Protein AF-A0A7S0NBQ7-F1 (afdb_monomer_lite)

Sequence (337 aa):
AAFIRVIEEAKEAQAAKEKAFEATAWHEVPEDATFKKEATSLGVEPRLLLALNTARLKGLTLSSLLLKGTTLQIAEPPKMLRPEPQQLVNRVVEIDGEDDYRYWYVLTYLADLQWCHVAPLRERGIFGPKPSQAGHGAEGRPKWMLVSEEEGGEIDVGAGRCRMMEAIEMRGTKANADTEEWDIVRRAEDGWEPPSECGKLKKVKRVSLDPTEGPEGPEADLRRCKAAVQQLIKMKQAEIFREPVDWEALGLTDYLTVIATPMDLGTIGARLDAPADSAGVTTASYASALEVAADLGLVWANAQLYNQEGSWVWKEAEKMKAAAEKRMAPLVAAAQA

Organism: NCBI:txid33657

InterPro domains:
  IPR001487 Bromodomain [PF00439] (225-319)
  IPR001487 Bromodomain [PR00503] (236-249)
  IPR001487 Bromodomain [PR00503] (252-268)
  IPR001487 Bromodomain [PR00503] (295-314)
  IPR001487 Bromodomain [PS50014] (233-314)
  IPR001487 Bromodomain [SM00297] (218-333)
  IPR036427 Bromodomain-like superfamily [G3DSA:1.20.920.10] (210-334)
  IPR036427 Bromodomain-like superfamily [SSF47370] (215-331)

Secondary structure (DSSP, 8-state):
-HHHHHHHHHHHHHHHHHHHHHHHSEEE--SSEEHHHHHHHTT--HHHHHHHHTTTSTT--TTPEEPTT-EEE-SPPP----------TT-EEEETT--S-SEEEEEEEEGGGTEEEEEEEEEEEE--SS--TT----TTSEEEEEPPGGG---EEEEGGGEEEEEEEESS--TT-GGG--EEEEEETTS-PPPPS--------------S--SPPSHHHHHHHHHHHHHHHHTSGGGGGGSS---TTTTT-TTHHHH-SS---HHHHHHHHHS-TT-TTSSSPPPSSHHHHHHHHHHHHHHHHHHSPTTSHHHHHHHHHHHHHHHHHHHHHHHHH-

Radius of gyration: 28.46 Å; chains: 1; bounding box: 65×56×73 Å

Foldseek 3Di:
DVVVVVLVVVVVVVVVLQVVCVVPQKDFAAAWDFLLVVCVVVVHDSVVQCVQCCVPVPPHDRRDIDHGGDMTGRDDRPPPPLPPQPPLDQFKWAFPPDDPARIWTFPDADSVSQKTWIFGKDWDDAADPQQAPVRDPRGGHTWIATDDVVVDDIDMDGNVRTQTFDWDWRYPPPQDRRPTTIDGPGGPVPDDDPPPDPPPPDPDDPDDDDDDDDDDDFLVLLVLLLVLLVVLCPDPLQPCQQDWDPCVVVVVPCLCVQQVDTAGSVLLNSLSSDDQPPPPDPRHHDRGLVVSLVRLVSSLVSQPRVDDPPDPSNVSSVVSNVSSCVSSVVRVVSRVD

pLDDT: mean 74.47, std 18.39, range [26.33, 97.31]

Structure (mmCIF, N/CA/C/O backbone):
data_AF-A0A7S0NBQ7-F1
#
_entry.id   AF-A0A7S0NBQ7-F1
#
loop_
_atom_site.group_PDB
_atom_site.id
_atom_site.type_symbol
_atom_site.label_atom_id
_atom_site.label_alt_id
_atom_site.label_comp_id
_atom_site.label_asym_id
_atom_site.label_entity_id
_atom_site.label_seq_id
_atom_site.pdbx_PDB_ins_code
_atom_site.Cartn_x
_atom_site.Cartn_y
_atom_site.Cartn_z
_atom_site.occupancy
_atom_site.B_iso_or_equiv
_atom_site.auth_seq_id
_atom_site.auth_comp_id
_atom_site.auth_asym_id
_atom_site.auth_atom_id
_atom_site.pdbx_PDB_model_num
ATOM 1 N N . ALA A 1 1 ? -16.119 -26.838 -6.550 1.00 48.94 1 ALA A N 1
ATOM 2 C CA . ALA A 1 1 ? -17.160 -27.416 -5.666 1.00 48.94 1 ALA A CA 1
ATOM 3 C C . ALA A 1 1 ? -16.614 -27.795 -4.284 1.00 48.94 1 ALA A C 1
ATOM 5 O O . ALA A 1 1 ? -17.060 -27.214 -3.307 1.00 48.94 1 ALA A O 1
ATOM 6 N N . ALA A 1 2 ? -15.627 -28.696 -4.175 1.00 43.50 2 ALA A N 1
ATOM 7 C CA . ALA A 1 2 ? -15.076 -29.115 -2.874 1.00 43.50 2 ALA A CA 1
ATOM 8 C C . ALA A 1 2 ? -14.390 -27.979 -2.084 1.00 43.50 2 ALA A C 1
ATOM 10 O O . ALA A 1 2 ? -14.553 -27.890 -0.876 1.00 43.50 2 ALA A O 1
ATOM 11 N N . PHE A 1 3 ? -13.682 -27.073 -2.767 1.00 39.56 3 PHE A N 1
ATOM 12 C CA . PHE A 1 3 ? -13.012 -25.931 -2.132 1.00 39.56 3 PHE A CA 1
ATOM 13 C C . PHE A 1 3 ? -13.983 -24.914 -1.506 1.00 39.56 3 PHE A C 1
ATOM 15 O O . PHE A 1 3 ? -13.799 -24.510 -0.362 1.00 39.56 3 PHE A O 1
ATOM 22 N N . ILE A 1 4 ? -15.053 -24.558 -2.227 1.00 50.56 4 ILE A N 1
ATOM 23 C CA . ILE A 1 4 ? -16.109 -23.660 -1.727 1.00 50.56 4 ILE A CA 1
ATOM 24 C C . ILE A 1 4 ? -16.716 -24.232 -0.442 1.00 50.56 4 ILE A C 1
ATOM 26 O O . ILE A 1 4 ? -16.844 -23.521 0.548 1.00 50.56 4 ILE A O 1
ATOM 30 N N . ARG A 1 5 ? -16.966 -25.545 -0.425 1.00 55.41 5 ARG A N 1
ATOM 31 C CA . ARG A 1 5 ? -17.489 -26.248 0.744 1.00 55.41 5 ARG A CA 1
ATOM 32 C C . ARG A 1 5 ? -16.551 -26.177 1.960 1.00 55.41 5 ARG A C 1
ATOM 34 O O . ARG A 1 5 ? -17.030 -25.985 3.066 1.00 55.41 5 ARG A O 1
ATOM 41 N N . VAL A 1 6 ? -15.231 -26.273 1.775 1.00 51.28 6 VAL A N 1
ATOM 42 C CA . VAL A 1 6 ? -14.254 -26.128 2.879 1.00 51.28 6 VAL A CA 1
ATOM 43 C C . VAL A 1 6 ? -14.267 -24.709 3.458 1.00 51.28 6 VAL A C 1
ATOM 45 O O . VAL A 1 6 ? -14.189 -24.539 4.674 1.00 51.28 6 VAL A O 1
ATOM 48 N N . ILE A 1 7 ? -14.395 -23.685 2.608 1.00 49.78 7 ILE A N 1
ATOM 49 C CA . ILE A 1 7 ? -14.524 -22.292 3.063 1.00 49.78 7 ILE A CA 1
ATOM 50 C C . ILE A 1 7 ? -15.830 -22.096 3.838 1.00 49.78 7 ILE A C 1
ATOM 52 O O . ILE A 1 7 ? -15.830 -21.447 4.883 1.00 49.78 7 ILE A O 1
ATOM 56 N N . GLU A 1 8 ? -16.939 -22.636 3.336 1.00 63.62 8 GLU A N 1
ATOM 57 C CA . GLU A 1 8 ? -18.244 -22.563 3.998 1.00 63.62 8 GLU A CA 1
ATOM 58 C C . GLU A 1 8 ? -18.214 -23.264 5.361 1.00 63.62 8 GLU A C 1
ATOM 60 O O . GLU A 1 8 ? -18.564 -22.644 6.361 1.00 63.62 8 GLU A O 1
ATOM 65 N N . GLU A 1 9 ? -17.673 -24.483 5.440 1.00 69.94 9 GLU A N 1
ATOM 66 C CA . GLU A 1 9 ? -17.504 -25.226 6.697 1.00 69.94 9 GLU A CA 1
ATOM 67 C C . GLU A 1 9 ? -16.612 -24.463 7.701 1.00 69.94 9 GLU A C 1
ATOM 69 O O . GLU A 1 9 ? -16.911 -24.415 8.897 1.00 69.94 9 GLU A O 1
ATOM 74 N N . ALA A 1 10 ? -15.541 -23.802 7.239 1.00 57.28 10 ALA A N 1
ATOM 75 C CA . ALA A 1 10 ? -14.681 -22.978 8.091 1.00 57.28 10 ALA A CA 1
ATOM 76 C C . ALA A 1 10 ? -15.398 -21.719 8.612 1.00 57.28 10 ALA A C 1
ATOM 78 O O . ALA A 1 10 ? -15.262 -21.372 9.789 1.00 57.28 10 ALA A O 1
ATOM 79 N N . LYS A 1 11 ? -16.195 -21.057 7.763 1.00 64.25 11 LYS A N 1
ATOM 80 C CA . LYS A 1 11 ? -17.030 -19.909 8.153 1.00 64.25 11 LYS A CA 1
ATOM 81 C C . LYS A 1 11 ? -18.105 -20.318 9.155 1.00 64.25 11 LYS A C 1
ATOM 83 O O . LYS A 1 11 ? -18.304 -19.620 10.145 1.00 64.25 11 LYS A O 1
ATOM 88 N N . GLU A 1 12 ? -18.755 -21.457 8.943 1.00 76.06 12 GLU A N 1
ATOM 89 C CA . GLU A 1 12 ? -19.754 -22.004 9.864 1.00 76.06 12 GLU A CA 1
ATOM 90 C C . GLU A 1 12 ? -19.137 -22.380 11.213 1.00 76.06 12 GLU A C 1
ATOM 92 O O . GLU A 1 12 ? -19.686 -22.036 12.260 1.00 76.06 12 GLU A O 1
ATOM 97 N N . ALA A 1 13 ? -17.964 -23.020 11.216 1.00 69.94 13 ALA A N 1
ATOM 98 C CA . ALA A 1 13 ? -17.241 -23.345 12.441 1.00 69.94 13 ALA A CA 1
ATOM 99 C C . ALA A 1 13 ? -16.812 -22.084 13.211 1.00 69.94 13 ALA A C 1
ATOM 101 O O . ALA A 1 13 ? -16.863 -22.062 14.443 1.00 69.94 13 ALA A O 1
ATOM 102 N N . GLN A 1 14 ? -16.413 -21.027 12.501 1.00 66.94 14 GLN A N 1
ATOM 103 C CA . GLN A 1 14 ? -16.076 -19.738 13.101 1.00 66.94 14 GLN A CA 1
ATOM 104 C C . GLN A 1 14 ? -17.315 -19.057 13.696 1.00 66.94 14 GLN A C 1
ATOM 106 O O . GLN A 1 14 ? -17.299 -18.680 14.868 1.00 66.94 14 GLN A O 1
ATOM 111 N N . ALA A 1 15 ? -18.416 -19.002 12.945 1.00 75.19 15 ALA A N 1
ATOM 112 C CA . ALA A 1 15 ? -19.691 -18.478 13.427 1.00 75.19 15 ALA A CA 1
ATOM 113 C C . ALA A 1 15 ? -20.215 -19.269 14.641 1.00 75.19 15 ALA A C 1
ATOM 115 O O . ALA A 1 15 ? -20.757 -18.694 15.585 1.00 75.19 15 ALA A O 1
ATOM 116 N N . ALA A 1 16 ? -20.012 -20.590 14.667 1.00 79.19 16 ALA A N 1
ATOM 117 C CA . ALA A 1 16 ? -20.365 -21.433 15.804 1.00 79.19 16 ALA A CA 1
ATOM 118 C C . ALA A 1 16 ? -19.515 -21.120 17.047 1.00 79.19 16 ALA A C 1
ATOM 120 O O . ALA A 1 16 ? -20.058 -21.071 18.151 1.00 79.19 16 ALA A O 1
ATOM 121 N N . LYS A 1 17 ? -18.208 -20.866 16.888 1.00 74.06 17 LYS A N 1
ATOM 122 C CA . LYS A 1 17 ? -17.320 -20.445 17.987 1.00 74.06 17 LYS A CA 1
ATOM 123 C C . LYS A 1 17 ? -17.691 -19.070 18.530 1.00 74.06 17 LYS A C 1
ATOM 125 O O . LYS A 1 17 ? -17.719 -18.903 19.744 1.00 74.06 17 LYS A O 1
ATOM 130 N N . GLU A 1 18 ? -18.009 -18.115 17.661 1.00 76.44 18 GLU A N 1
ATOM 131 C CA . GLU A 1 18 ? -18.481 -16.784 18.063 1.00 76.44 18 GLU A CA 1
ATOM 132 C C . GLU A 1 18 ? -19.802 -16.876 18.823 1.00 76.44 18 GLU A C 1
ATOM 134 O O . GLU A 1 18 ? -19.935 -16.321 19.909 1.00 76.44 18 GLU A O 1
ATOM 139 N N . LYS A 1 19 ? -20.749 -17.672 18.320 1.00 82.06 19 LYS A N 1
ATOM 140 C CA . LYS A 1 19 ? -22.025 -17.911 18.999 1.00 82.06 19 LYS A CA 1
ATOM 141 C C . LYS A 1 19 ? -21.845 -18.603 20.354 1.00 82.06 19 LYS A C 1
ATOM 143 O O . LYS A 1 19 ? -22.543 -18.267 21.307 1.00 82.06 19 LYS A O 1
ATOM 148 N N . ALA A 1 20 ? -20.922 -19.560 20.455 1.00 82.25 20 ALA A N 1
ATOM 149 C CA . ALA A 1 20 ? -20.598 -20.232 21.712 1.00 82.25 20 ALA A CA 1
ATOM 150 C C . ALA A 1 20 ? -19.895 -19.293 22.707 1.00 82.25 20 ALA A C 1
ATOM 152 O O . ALA A 1 20 ? -20.176 -19.355 23.905 1.00 82.25 20 ALA A O 1
ATOM 153 N N . PHE A 1 21 ? -19.024 -18.407 22.216 1.00 83.88 21 PHE A N 1
ATOM 154 C CA . PHE A 1 21 ? -18.406 -17.361 23.020 1.00 83.88 21 PHE A CA 1
ATOM 155 C C . PHE A 1 21 ? -19.465 -16.397 23.551 1.00 83.88 21 PHE A C 1
ATOM 157 O O . PHE A 1 21 ? -19.580 -16.258 24.759 1.00 83.88 21 PHE A O 1
ATOM 164 N N . GLU A 1 22 ? -20.309 -15.819 22.696 1.00 81.00 22 GLU A N 1
ATOM 165 C CA . GLU A 1 22 ? -21.371 -14.902 23.135 1.00 81.00 22 GLU A CA 1
ATOM 166 C C . GLU A 1 22 ? -22.327 -15.549 24.147 1.00 81.00 22 GLU A C 1
ATOM 168 O O . GLU A 1 22 ? -22.769 -14.901 25.091 1.00 81.00 22 GLU A O 1
ATOM 173 N N . ALA A 1 23 ? -22.600 -16.851 24.028 1.00 82.19 23 ALA A N 1
ATOM 174 C CA . ALA A 1 23 ? -23.429 -17.568 24.996 1.00 82.19 23 ALA A CA 1
ATOM 175 C C . ALA A 1 23 ? -22.772 -17.755 26.380 1.00 82.19 23 ALA A C 1
ATOM 177 O O . ALA A 1 23 ? -23.478 -18.021 27.350 1.00 82.19 23 ALA A O 1
ATOM 178 N N . THR A 1 24 ? -21.442 -17.662 26.483 1.00 82.69 24 THR A N 1
ATOM 179 C CA . THR A 1 24 ? -20.674 -17.989 27.703 1.00 82.69 24 THR A CA 1
ATOM 180 C C . THR A 1 24 ? -19.805 -16.839 28.220 1.00 82.69 24 THR A C 1
ATOM 182 O O . THR A 1 24 ? -19.276 -16.919 29.326 1.00 82.69 24 THR A O 1
ATOM 185 N N . ALA A 1 25 ? -19.674 -15.753 27.457 1.00 87.44 25 ALA A N 1
ATOM 186 C CA . ALA A 1 25 ? -18.820 -14.609 27.762 1.00 87.44 25 ALA A CA 1
ATOM 187 C C . ALA A 1 25 ? -19.423 -13.631 28.772 1.00 87.44 25 ALA A C 1
ATOM 189 O O . ALA A 1 25 ? -18.697 -12.774 29.284 1.00 87.44 25 ALA A O 1
ATOM 190 N N . TRP A 1 26 ? -20.722 -13.739 29.053 1.00 91.06 26 TRP A N 1
ATOM 191 C CA . TRP A 1 26 ? -21.469 -12.771 29.848 1.00 91.06 26 TRP A CA 1
ATOM 192 C C . TRP A 1 26 ? -22.006 -13.388 31.134 1.00 91.06 26 TRP A C 1
ATOM 194 O O . TRP A 1 26 ? -22.590 -14.469 31.132 1.00 91.06 26 TRP A O 1
ATOM 204 N N . HIS A 1 27 ? -21.841 -12.656 32.231 1.00 92.69 27 HIS A N 1
ATOM 205 C CA . HIS A 1 27 ? -22.380 -12.982 33.546 1.00 92.69 27 HIS A CA 1
ATOM 206 C C . HIS A 1 27 ? -23.287 -11.860 34.035 1.00 92.69 27 HIS A C 1
ATOM 208 O O . HIS A 1 27 ? -22.918 -10.689 33.956 1.00 92.69 27 HIS A O 1
ATOM 214 N N . GLU A 1 28 ? -24.457 -12.206 34.557 1.00 94.62 28 GLU A N 1
ATOM 215 C CA . GLU A 1 28 ? -25.374 -11.252 35.175 1.00 94.62 28 GLU A CA 1
ATOM 216 C C . GLU A 1 28 ? -25.233 -11.311 36.697 1.00 94.62 28 GLU A C 1
ATOM 218 O O . GLU A 1 28 ? -25.381 -12.367 37.310 1.00 94.62 28 GLU A O 1
ATOM 223 N N . VAL A 1 29 ? -24.953 -10.161 37.308 1.00 94.38 29 VAL A N 1
ATOM 224 C CA . VAL A 1 29 ? -24.773 -10.031 38.756 1.00 94.38 29 VAL A CA 1
ATOM 225 C C . VAL A 1 29 ? -26.093 -10.369 39.472 1.00 94.38 29 VAL A C 1
ATOM 227 O O . VAL A 1 29 ? -27.088 -9.665 39.266 1.00 94.38 29 VAL A O 1
ATOM 230 N N . PRO A 1 30 ? -26.137 -11.414 40.322 1.00 91.44 30 PRO A N 1
ATOM 231 C CA . PRO A 1 30 ? -27.390 -11.940 40.871 1.00 91.44 30 PRO A CA 1
ATOM 232 C C . PRO A 1 30 ? -27.958 -11.099 42.025 1.00 91.44 30 PRO A C 1
ATOM 234 O O . PRO A 1 30 ? -29.172 -11.098 42.260 1.00 91.44 30 PRO A O 1
ATOM 237 N N . GLU A 1 31 ? -27.095 -10.380 42.741 1.00 92.44 31 GLU A N 1
ATOM 238 C CA . GLU A 1 31 ? -27.426 -9.547 43.896 1.00 92.44 31 GLU A CA 1
ATOM 239 C C . GLU A 1 31 ? -26.449 -8.376 44.032 1.00 92.44 31 GLU A C 1
ATOM 241 O O . GLU A 1 31 ? -25.371 -8.385 43.444 1.00 92.44 31 GLU A O 1
ATOM 246 N N . ASP A 1 32 ? -26.813 -7.365 44.819 1.00 94.50 32 ASP A N 1
ATOM 247 C CA . ASP A 1 32 ? -25.960 -6.196 45.018 1.00 94.50 32 ASP A CA 1
ATOM 248 C C . ASP A 1 32 ? -24.664 -6.590 45.749 1.00 94.50 32 ASP A C 1
ATOM 250 O O . ASP A 1 32 ? -24.653 -6.882 46.949 1.00 94.50 32 ASP A O 1
ATOM 254 N N . ALA A 1 33 ? -23.547 -6.577 45.025 1.00 92.19 33 ALA A N 1
ATOM 255 C CA . ALA A 1 33 ? -22.250 -7.022 45.518 1.00 92.19 33 ALA A CA 1
ATOM 256 C C . ALA A 1 33 ? -21.125 -6.116 45.014 1.00 92.19 33 ALA A C 1
ATOM 258 O O . ALA A 1 33 ? -21.242 -5.416 44.011 1.00 92.19 33 ALA A O 1
ATOM 259 N N . THR A 1 34 ? -19.993 -6.095 45.720 1.00 94.69 34 THR A N 1
ATOM 260 C CA . THR A 1 34 ? -18.823 -5.368 45.216 1.00 94.69 34 THR A CA 1
ATOM 261 C C . THR A 1 34 ? -18.164 -6.146 44.086 1.00 94.69 34 THR A C 1
ATOM 263 O O . THR A 1 34 ? -18.107 -7.374 44.124 1.00 94.69 34 THR A O 1
ATOM 266 N N . PHE A 1 35 ? -17.574 -5.433 43.129 1.00 92.69 35 PHE A N 1
ATOM 267 C CA . PHE A 1 35 ? -16.876 -6.029 41.989 1.00 92.69 35 PHE A CA 1
ATOM 268 C C . PHE A 1 35 ? -15.860 -7.103 42.408 1.00 92.69 35 PHE A C 1
ATOM 270 O O . PHE A 1 35 ? -15.783 -8.173 41.815 1.00 92.69 35 PHE A O 1
ATOM 277 N N . LYS A 1 36 ? -15.105 -6.855 43.487 1.00 93.94 36 LYS A N 1
ATOM 278 C CA . LYS A 1 36 ? -14.158 -7.827 44.050 1.00 93.94 36 LYS A CA 1
ATOM 279 C C . LYS A 1 36 ? -14.833 -9.101 44.574 1.00 93.94 36 LYS A C 1
ATOM 281 O O . LYS A 1 36 ? -14.256 -10.179 44.432 1.00 93.94 36 LYS A O 1
ATOM 286 N N . LYS A 1 37 ? -16.004 -8.992 45.211 1.00 93.06 37 LYS A N 1
ATOM 287 C CA . LYS A 1 37 ? -16.756 -10.164 45.684 1.00 93.06 37 LYS A CA 1
ATOM 288 C C . LYS A 1 37 ? -17.263 -10.981 44.501 1.00 93.06 37 LYS A C 1
ATOM 290 O O . LYS A 1 37 ? -17.076 -12.191 44.512 1.00 93.06 37 LYS A O 1
ATOM 295 N N . GLU A 1 38 ? -17.777 -10.309 43.476 1.00 94.19 38 GLU A N 1
ATOM 296 C CA . GLU A 1 38 ? -18.261 -10.959 42.257 1.00 94.19 38 GLU A CA 1
ATOM 297 C C . GLU A 1 38 ? -17.138 -11.665 41.485 1.00 94.19 38 GLU A C 1
ATOM 299 O O . GLU A 1 38 ? -17.262 -12.813 41.081 1.00 94.19 38 GLU A O 1
ATOM 304 N N . ALA A 1 39 ? -15.972 -11.029 41.356 1.00 92.19 39 ALA A N 1
ATOM 305 C CA . ALA A 1 39 ? -14.806 -11.683 40.763 1.00 92.19 39 ALA A CA 1
ATOM 306 C C . ALA A 1 39 ? -14.411 -12.960 41.526 1.00 92.19 39 ALA A C 1
ATOM 308 O O . ALA A 1 39 ? -14.071 -13.978 4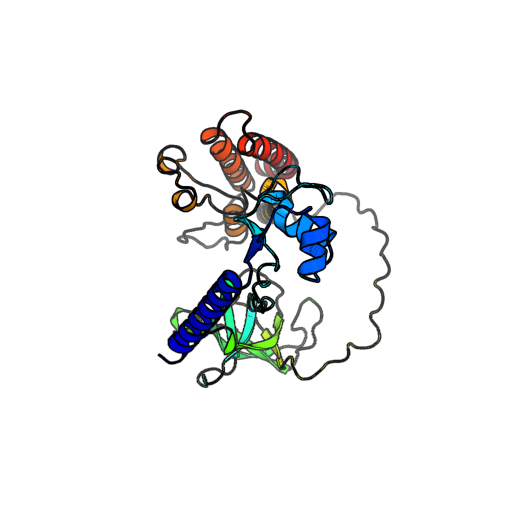0.927 1.00 92.19 39 ALA A O 1
ATOM 309 N N . THR A 1 40 ? -14.503 -12.916 42.859 1.00 92.81 40 THR A N 1
ATOM 310 C CA . THR A 1 40 ? -14.175 -14.058 43.718 1.00 92.81 40 THR A CA 1
ATOM 311 C C . THR A 1 40 ? -15.192 -15.193 43.571 1.00 92.81 40 THR A C 1
ATOM 313 O O . THR A 1 40 ? -14.779 -16.349 43.522 1.00 92.81 40 THR A O 1
ATOM 316 N N . SER A 1 41 ? -16.496 -14.895 43.478 1.00 92.31 41 SER A N 1
ATOM 317 C CA . SER A 1 41 ? -17.540 -15.916 43.283 1.00 92.31 41 SER A CA 1
ATOM 318 C C . SER A 1 41 ? -17.428 -16.603 41.921 1.00 92.31 41 SER A C 1
ATOM 320 O O . SER A 1 41 ? -17.662 -17.805 41.824 1.00 92.31 41 SER A O 1
ATOM 322 N N . LEU A 1 42 ? -16.994 -15.866 40.897 1.00 90.31 42 LEU A N 1
ATOM 323 C CA . LEU A 1 42 ? -16.736 -16.378 39.551 1.00 90.31 42 LEU A CA 1
ATOM 324 C C . LEU A 1 42 ? -15.405 -17.133 39.416 1.00 90.31 42 LEU A C 1
ATOM 326 O O . LEU A 1 42 ? -15.149 -17.740 38.380 1.00 90.31 42 LEU A O 1
ATOM 330 N N . GLY A 1 43 ? -14.535 -17.082 40.430 1.00 90.50 43 GLY A N 1
ATOM 331 C CA . GLY A 1 43 ? -13.196 -17.669 40.358 1.00 90.50 43 GLY A CA 1
ATOM 332 C C . GLY A 1 43 ? -12.261 -16.970 39.361 1.00 90.50 43 GLY A C 1
ATOM 333 O O . GLY A 1 43 ? -11.273 -17.565 38.935 1.00 90.50 43 GLY A O 1
ATOM 334 N N . VAL A 1 44 ? -12.552 -15.719 38.987 1.00 88.94 44 VAL A N 1
ATOM 335 C CA . VAL A 1 44 ? -11.756 -14.921 38.040 1.00 88.94 44 VAL A CA 1
ATOM 336 C C . VAL A 1 44 ? -10.879 -13.931 38.807 1.00 88.94 44 VAL A C 1
ATOM 338 O O . VAL A 1 44 ? -11.286 -13.359 39.820 1.00 88.94 44 VAL A O 1
ATOM 341 N N . GLU A 1 45 ? -9.654 -13.694 38.332 1.00 91.81 45 GLU A N 1
ATOM 342 C CA . GLU A 1 45 ? -8.769 -12.706 38.954 1.00 91.81 45 GLU A CA 1
ATOM 343 C C . GLU A 1 45 ? -9.400 -11.295 38.855 1.00 91.81 45 GLU A C 1
ATOM 345 O O . GLU A 1 45 ? -9.792 -10.868 37.763 1.00 91.81 45 GLU A O 1
ATOM 350 N N . PRO A 1 46 ? -9.541 -10.550 39.974 1.00 91.62 46 PRO A N 1
ATOM 351 C CA . PRO A 1 46 ? -10.317 -9.311 39.973 1.00 91.62 46 PRO A CA 1
ATOM 352 C C . PRO A 1 46 ? -9.794 -8.213 39.042 1.00 91.62 46 PRO A C 1
ATOM 354 O O . PRO A 1 46 ? -10.588 -7.398 38.575 1.00 91.62 46 PRO A O 1
ATOM 357 N N . ARG A 1 47 ? -8.483 -8.141 38.771 1.00 90.94 47 ARG A N 1
ATOM 358 C CA . ARG A 1 47 ? -7.923 -7.137 37.854 1.00 90.94 47 ARG A CA 1
ATOM 359 C C . ARG A 1 47 ? -8.168 -7.507 36.397 1.00 90.94 47 ARG A C 1
ATOM 361 O O . ARG A 1 47 ? -8.442 -6.601 35.618 1.00 90.94 47 ARG A O 1
ATOM 368 N N . LEU A 1 48 ? -8.117 -8.788 36.038 1.00 89.00 48 LEU A N 1
ATOM 369 C CA . LEU A 1 48 ? -8.477 -9.286 34.712 1.00 89.00 48 LEU A CA 1
ATOM 370 C C . LEU A 1 48 ? -9.952 -9.009 34.425 1.00 89.00 48 LEU A C 1
ATOM 372 O O . LEU A 1 48 ? -10.272 -8.394 33.410 1.00 89.00 48 LEU A O 1
ATOM 376 N N . LEU A 1 49 ? -10.841 -9.354 35.363 1.00 91.88 49 LEU A N 1
ATOM 377 C CA . LEU A 1 49 ? -12.265 -9.056 35.214 1.00 91.88 49 LEU A CA 1
ATOM 378 C C . LEU A 1 49 ? -12.510 -7.544 35.096 1.00 91.88 49 LEU A C 1
ATOM 380 O O . LEU A 1 49 ? -13.323 -7.102 34.284 1.00 91.88 49 LEU A O 1
ATOM 384 N N . LEU A 1 50 ? -11.787 -6.731 35.875 1.00 91.50 50 LEU A N 1
ATOM 385 C CA . LEU A 1 50 ? -11.869 -5.273 35.789 1.00 91.50 50 LEU A CA 1
ATOM 386 C C . LEU A 1 50 ? -11.402 -4.770 34.416 1.00 91.50 50 LEU A C 1
ATOM 388 O O . LEU A 1 50 ? -12.094 -3.969 33.791 1.00 91.50 50 LEU A O 1
ATOM 392 N N . ALA A 1 51 ? -10.266 -5.258 33.917 1.00 89.69 51 ALA A N 1
ATOM 393 C CA . ALA A 1 51 ? -9.724 -4.879 32.616 1.00 89.69 51 ALA A CA 1
ATOM 394 C C . ALA A 1 51 ? -10.709 -5.178 31.475 1.00 89.69 51 ALA A C 1
ATOM 396 O O . ALA A 1 51 ? -10.928 -4.305 30.638 1.00 89.69 51 ALA A O 1
ATOM 397 N N . LEU A 1 52 ? -11.382 -6.334 31.511 1.00 90.06 52 LEU A N 1
ATOM 398 C CA . LEU A 1 52 ? -12.412 -6.710 30.534 1.00 90.06 52 LEU A CA 1
ATOM 399 C C . LEU A 1 52 ? -13.596 -5.733 30.495 1.00 90.06 52 LEU A C 1
ATOM 401 O O . LEU A 1 52 ? -14.201 -5.528 29.449 1.00 90.06 52 LEU A O 1
ATOM 405 N N . ASN A 1 53 ? -13.932 -5.106 31.626 1.00 92.19 53 ASN A N 1
ATOM 406 C CA . ASN A 1 53 ? -15.168 -4.336 31.768 1.00 92.19 53 ASN A CA 1
ATOM 407 C C . ASN A 1 53 ? -14.968 -2.812 31.812 1.00 92.19 53 ASN A C 1
ATOM 409 O O . ASN A 1 53 ? -15.935 -2.075 31.613 1.00 92.19 53 ASN A O 1
ATOM 413 N N . THR A 1 54 ? -13.747 -2.311 32.028 1.00 89.44 54 THR A N 1
ATOM 414 C CA . THR A 1 54 ? -13.470 -0.863 32.184 1.00 89.44 54 THR A CA 1
ATOM 415 C C . THR A 1 54 ? -13.789 -0.025 30.944 1.00 89.44 54 THR A C 1
ATOM 417 O O . THR A 1 54 ? -14.135 1.149 31.082 1.00 89.44 54 THR A O 1
ATOM 420 N N . ALA A 1 55 ? -13.722 -0.607 29.741 1.00 84.50 55 ALA A N 1
ATOM 421 C CA . ALA A 1 55 ? -14.087 0.082 28.501 1.00 84.50 55 ALA A CA 1
ATOM 422 C C . ALA A 1 55 ? -15.587 0.429 28.448 1.00 84.50 55 ALA A C 1
ATOM 424 O O . ALA A 1 55 ? -15.960 1.520 28.011 1.00 84.50 55 ALA A O 1
ATOM 425 N N . ARG A 1 56 ? -16.442 -0.487 28.925 1.00 89.81 56 ARG A N 1
ATOM 426 C CA . ARG A 1 56 ? -17.905 -0.347 28.905 1.00 89.81 56 ARG A CA 1
ATOM 427 C C . ARG A 1 56 ? -18.442 0.325 30.169 1.00 89.81 56 ARG A C 1
ATOM 429 O O . ARG A 1 56 ? -19.337 1.159 30.091 1.00 89.81 56 ARG A O 1
ATOM 436 N N . LEU A 1 57 ? -17.872 -0.003 31.326 1.00 88.75 57 LEU A N 1
ATOM 437 C CA . LEU A 1 57 ? -18.249 0.525 32.636 1.00 88.75 57 LEU A CA 1
ATOM 438 C C . LEU A 1 57 ? -17.163 1.496 33.121 1.00 88.75 57 LEU A C 1
ATOM 440 O O . LEU A 1 57 ? -16.260 1.138 33.880 1.00 88.75 57 LEU A O 1
ATOM 444 N N . LYS A 1 58 ? -17.223 2.743 32.643 1.00 83.94 58 LYS A N 1
ATOM 445 C CA . LYS A 1 58 ? -16.228 3.776 32.973 1.00 83.94 58 LYS A CA 1
ATOM 446 C C . LYS A 1 58 ? -16.218 4.086 34.473 1.00 83.94 58 LYS A C 1
ATOM 448 O O . LYS A 1 58 ? -17.266 4.227 35.094 1.00 83.94 58 LYS A O 1
ATOM 453 N N . GLY A 1 59 ? -15.022 4.250 35.041 1.00 85.94 59 GLY A N 1
ATOM 454 C CA . GLY A 1 59 ? -14.843 4.583 36.461 1.00 85.94 59 GLY A CA 1
ATOM 455 C C . GLY A 1 59 ? -15.019 3.400 37.420 1.00 85.94 59 GLY A C 1
ATOM 456 O O . GLY A 1 59 ? -15.039 3.599 38.634 1.00 85.94 59 GLY A O 1
ATOM 457 N N . LEU A 1 60 ? -15.132 2.176 36.897 1.00 89.50 60 LEU A N 1
ATOM 458 C CA . LEU A 1 60 ? -15.200 0.971 37.711 1.00 89.50 60 LEU A CA 1
ATOM 459 C C . LEU A 1 60 ? -13.876 0.738 38.450 1.00 89.50 60 LEU A C 1
ATOM 461 O O . LEU A 1 60 ? -12.786 0.889 37.900 1.00 89.50 60 LEU A O 1
ATOM 465 N N . THR A 1 61 ? -13.982 0.349 39.713 1.00 92.88 61 THR A N 1
ATOM 466 C CA . THR A 1 61 ? -12.866 -0.025 40.582 1.00 92.88 61 THR A CA 1
ATOM 467 C C . THR A 1 61 ? -13.196 -1.346 41.269 1.00 92.88 61 THR A C 1
ATOM 469 O O . THR A 1 61 ? -14.349 -1.773 41.299 1.00 92.88 61 THR A O 1
ATOM 472 N N . LEU A 1 62 ? -12.209 -1.987 41.897 1.00 90.50 62 LEU A N 1
ATOM 473 C CA . LEU A 1 62 ? -12.434 -3.240 42.632 1.00 90.50 62 LEU A CA 1
ATOM 474 C C . LEU A 1 62 ? -13.442 -3.100 43.790 1.00 90.50 62 LEU A C 1
ATOM 476 O O . LEU A 1 62 ? -14.064 -4.083 44.191 1.00 90.50 62 LEU A O 1
ATOM 480 N N . SER A 1 63 ? -13.599 -1.888 44.324 1.00 93.50 63 SER A N 1
ATOM 481 C CA . SER A 1 63 ? -14.528 -1.579 45.416 1.00 93.50 63 SER A CA 1
ATOM 482 C C . SER A 1 63 ? -15.885 -1.068 44.926 1.00 93.50 63 SER A C 1
ATOM 484 O O . SER A 1 63 ? -16.746 -0.781 45.753 1.00 93.50 63 SER A O 1
ATOM 486 N N . SER A 1 64 ? -16.086 -0.933 43.611 1.00 93.75 64 SER A N 1
ATOM 487 C CA . SER A 1 64 ? -17.355 -0.474 43.049 1.00 93.75 64 SER A CA 1
ATOM 488 C C . SER A 1 64 ? -18.479 -1.451 43.392 1.00 93.75 64 SER A C 1
ATOM 490 O O . SER A 1 64 ? -18.308 -2.665 43.269 1.00 93.75 64 SER A O 1
ATOM 492 N N . LEU A 1 65 ? -19.619 -0.913 43.830 1.00 94.69 65 LEU A N 1
ATOM 493 C CA . LEU A 1 65 ? -20.844 -1.677 44.041 1.00 94.69 65 LEU A CA 1
ATOM 494 C C . LEU A 1 65 ? -21.503 -1.932 42.682 1.00 94.69 65 LEU A C 1
ATOM 496 O O . LEU A 1 65 ? -21.779 -0.987 41.944 1.00 94.69 65 LEU A O 1
ATOM 500 N N . LEU A 1 66 ? -21.721 -3.200 42.359 1.00 93.75 66 LEU A N 1
ATOM 501 C CA . LEU A 1 66 ? -22.495 -3.638 41.209 1.00 93.75 66 LEU A CA 1
ATOM 502 C C . LEU A 1 66 ? -23.933 -3.860 41.661 1.00 93.75 66 LEU A C 1
ATOM 504 O O . LEU A 1 66 ? -24.166 -4.519 42.672 1.00 93.75 66 LEU A O 1
ATOM 508 N N . LEU A 1 67 ? -24.882 -3.300 40.917 1.00 93.50 67 LEU A N 1
ATOM 509 C CA . LEU A 1 67 ? -26.299 -3.544 41.160 1.00 93.50 67 LEU A CA 1
ATOM 510 C C . LEU A 1 67 ? -26.696 -4.890 40.558 1.00 93.50 67 LEU A C 1
ATOM 512 O O . LEU A 1 67 ? -26.169 -5.284 39.510 1.00 93.50 67 LEU A O 1
ATOM 516 N N . LYS A 1 68 ? -27.674 -5.550 41.172 1.00 94.88 68 LYS A N 1
ATOM 517 C CA . LYS A 1 68 ? -28.351 -6.708 40.595 1.00 94.88 68 LYS A CA 1
ATOM 518 C C . LYS A 1 68 ? -28.770 -6.427 39.146 1.00 94.88 68 LYS A C 1
ATOM 520 O O . LYS A 1 68 ? -29.360 -5.387 38.853 1.00 94.88 68 LYS A O 1
ATOM 525 N N . GLY A 1 69 ? -28.470 -7.362 38.250 1.00 91.88 69 GLY A N 1
ATOM 526 C CA . GLY A 1 69 ? -28.728 -7.237 36.813 1.00 91.88 69 GLY A CA 1
ATOM 527 C C . GLY A 1 69 ? -27.612 -6.546 36.024 1.00 91.88 69 GLY A C 1
ATOM 528 O O . GLY A 1 69 ? -27.701 -6.426 34.802 1.00 91.88 69 GLY A O 1
ATOM 529 N N . THR A 1 70 ? -26.536 -6.091 36.679 1.00 93.38 70 THR A N 1
ATOM 530 C CA . THR A 1 70 ? -25.357 -5.600 35.953 1.00 93.38 70 THR A CA 1
ATOM 531 C C . THR A 1 70 ? -24.731 -6.756 35.181 1.00 93.38 70 THR A C 1
ATOM 533 O O . THR A 1 70 ? -24.439 -7.802 35.751 1.00 93.38 70 THR A O 1
ATOM 536 N N . THR A 1 71 ? -24.491 -6.570 33.887 1.00 93.94 71 THR A N 1
ATOM 537 C CA . THR A 1 71 ? -23.793 -7.571 33.074 1.00 93.94 71 THR A CA 1
ATOM 538 C C . THR A 1 71 ? -22.287 -7.349 33.145 1.00 93.94 71 THR A C 1
ATOM 540 O O . THR A 1 71 ? -21.825 -6.210 33.078 1.00 93.94 71 THR A O 1
ATOM 543 N N . LEU A 1 72 ? -21.509 -8.419 33.247 1.00 92.81 72 LEU A N 1
ATOM 544 C CA . LEU A 1 72 ? -20.051 -8.415 33.212 1.00 92.81 72 LEU A CA 1
ATOM 545 C C . LEU A 1 72 ? -19.565 -9.334 32.096 1.00 92.81 72 LEU A C 1
ATOM 547 O O . LEU A 1 72 ? -20.067 -10.444 31.943 1.00 92.81 72 LEU A O 1
ATOM 551 N N . GLN A 1 73 ? -18.561 -8.887 31.351 1.00 92.81 73 GLN A N 1
ATOM 552 C CA . GLN A 1 73 ? -17.805 -9.753 30.459 1.00 92.81 73 GLN A CA 1
ATOM 553 C C . GLN A 1 73 ? -16.790 -10.546 31.285 1.00 92.81 73 GLN A C 1
ATOM 555 O O . GLN A 1 73 ? -15.943 -9.945 31.948 1.00 92.81 73 GLN A O 1
ATOM 560 N N . ILE A 1 74 ? -16.885 -11.873 31.258 1.00 91.56 74 ILE A N 1
ATOM 561 C CA . ILE A 1 74 ? -16.067 -12.783 32.077 1.00 91.56 74 ILE A CA 1
ATOM 562 C C . ILE A 1 74 ? -14.989 -13.522 31.279 1.00 91.56 74 ILE A C 1
ATOM 564 O O . ILE A 1 74 ? -14.092 -14.113 31.876 1.00 91.56 74 ILE A O 1
ATOM 568 N N . ALA A 1 75 ? -15.045 -13.461 29.948 1.00 85.19 75 ALA A N 1
ATOM 569 C CA . ALA A 1 75 ? -14.073 -14.084 29.060 1.00 85.19 75 ALA A CA 1
ATOM 570 C C . ALA A 1 75 ? -13.549 -13.089 28.014 1.00 85.19 75 ALA A C 1
ATOM 572 O O . ALA A 1 75 ? -14.293 -12.251 27.494 1.00 85.19 75 ALA A O 1
ATOM 573 N N . GLU A 1 76 ? -12.259 -13.200 27.691 1.00 76.94 76 GLU A N 1
ATOM 574 C CA . GLU A 1 76 ? -11.680 -12.513 26.535 1.00 76.94 76 GLU A CA 1
ATOM 575 C C . GLU A 1 76 ? -12.304 -13.065 25.249 1.00 76.94 76 GLU A C 1
ATOM 577 O O . GLU A 1 76 ? -12.465 -14.286 25.146 1.00 76.94 76 GLU A O 1
ATOM 582 N N . PRO A 1 77 ? -12.625 -12.207 24.260 1.00 69.50 77 PRO A N 1
ATOM 583 C CA . PRO A 1 77 ? -13.034 -12.687 22.949 1.00 69.50 77 PRO A CA 1
ATOM 584 C C . PRO A 1 77 ? -11.982 -13.667 22.433 1.00 69.50 77 PRO A C 1
ATOM 586 O O . PRO A 1 77 ? -10.783 -13.404 22.603 1.00 69.50 77 PRO A O 1
ATOM 589 N N . PRO A 1 78 ? -12.395 -14.805 21.841 1.00 63.56 78 PRO A N 1
ATOM 590 C CA . PRO A 1 78 ? -11.452 -15.767 21.313 1.00 63.56 78 PRO A CA 1
ATOM 591 C C . PRO A 1 78 ? -10.506 -15.004 20.400 1.00 63.56 78 PRO A C 1
ATOM 593 O O . PRO A 1 78 ? -10.950 -14.307 19.484 1.00 63.56 78 PRO A O 1
ATOM 596 N N . LYS A 1 79 ? -9.198 -15.098 20.674 1.00 54.06 79 LYS A N 1
ATOM 597 C CA . LYS A 1 79 ? -8.195 -14.609 19.733 1.00 54.06 79 LYS A CA 1
ATOM 598 C C . LYS A 1 79 ? -8.540 -15.277 18.420 1.00 54.06 79 LYS A C 1
ATOM 600 O O . LYS A 1 79 ? -8.465 -16.503 18.335 1.00 54.06 79 LYS A O 1
ATOM 605 N N . MET A 1 80 ? -8.996 -14.484 17.452 1.00 51.47 80 MET A N 1
ATOM 606 C CA . MET A 1 80 ? -9.250 -14.984 16.116 1.00 51.47 80 MET A CA 1
ATOM 607 C C . MET A 1 80 ? -7.976 -15.712 15.716 1.00 51.47 80 MET A C 1
ATOM 609 O O . MET A 1 80 ? -6.926 -15.079 15.580 1.00 51.47 80 MET A O 1
ATOM 613 N N . LEU A 1 81 ? -8.054 -17.039 15.595 1.00 45.44 81 LEU A N 1
ATOM 614 C CA . LEU A 1 81 ? -7.055 -17.830 14.900 1.00 45.44 81 LEU A CA 1
ATOM 615 C C . LEU A 1 81 ? -7.194 -17.418 13.438 1.00 45.44 81 LEU A C 1
ATOM 617 O O . LEU A 1 81 ? -7.724 -18.156 12.616 1.00 45.44 81 LEU A O 1
ATOM 621 N N . ARG A 1 82 ? -6.751 -16.199 13.117 1.00 45.12 82 ARG A N 1
ATOM 622 C CA . ARG A 1 82 ? -6.181 -15.977 11.807 1.00 45.12 82 ARG A CA 1
ATOM 623 C C . ARG A 1 82 ? -5.091 -17.038 11.723 1.00 45.12 82 ARG A C 1
ATOM 625 O O . ARG A 1 82 ? -4.267 -17.084 12.645 1.00 45.12 82 ARG A O 1
ATOM 632 N N . PRO A 1 83 ? -5.127 -17.935 10.725 1.00 39.72 83 PRO A N 1
ATOM 633 C CA . PRO A 1 83 ? -3.948 -18.720 10.415 1.00 39.72 83 PRO A CA 1
ATOM 634 C C . PRO A 1 83 ? -2.778 -17.738 10.446 1.00 39.72 83 PRO A C 1
ATOM 636 O O . PRO A 1 83 ? -2.905 -16.654 9.866 1.00 39.72 83 PRO A O 1
ATOM 639 N N . GLU A 1 84 ? -1.716 -18.049 11.201 1.00 42.72 84 GLU A N 1
ATOM 640 C CA . GLU A 1 84 ? -0.442 -17.328 11.077 1.00 42.72 84 GLU A CA 1
ATOM 641 C C . GLU A 1 84 ? -0.253 -17.095 9.580 1.00 42.72 84 GLU A C 1
ATOM 643 O O . GLU A 1 84 ? -0.320 -18.086 8.843 1.00 42.72 84 GLU A O 1
ATOM 648 N N . PRO A 1 85 ? -0.211 -15.836 9.106 1.00 47.47 85 PRO A N 1
ATOM 649 C CA . PRO A 1 85 ? -0.358 -15.560 7.691 1.00 47.47 85 PRO A CA 1
ATOM 650 C C . PRO A 1 85 ? 0.734 -16.334 6.967 1.00 47.47 85 PRO A C 1
ATOM 652 O O . PRO A 1 85 ? 1.906 -15.971 7.044 1.00 47.47 85 PRO A O 1
ATOM 655 N N . GLN A 1 86 ? 0.362 -17.434 6.302 1.00 53.06 86 GLN A N 1
ATOM 656 C CA . GLN A 1 86 ? 1.281 -18.149 5.435 1.00 53.06 86 GLN A CA 1
ATOM 657 C C . GLN A 1 86 ? 1.669 -17.121 4.387 1.00 53.06 86 GLN A C 1
ATOM 659 O O . GLN A 1 86 ? 0.830 -16.690 3.602 1.00 53.06 86 GLN A O 1
ATOM 664 N N . GLN A 1 87 ? 2.895 -16.611 4.454 1.00 62.34 87 GLN A N 1
ATOM 665 C CA . GLN A 1 87 ? 3.329 -15.528 3.584 1.00 62.34 87 GLN A CA 1
ATOM 666 C C . GLN A 1 87 ? 3.650 -16.123 2.211 1.00 62.34 87 GLN A C 1
ATOM 668 O O . GLN A 1 87 ? 4.812 -16.333 1.863 1.00 62.34 87 GLN A O 1
ATOM 673 N N . LEU A 1 88 ? 2.586 -16.452 1.476 1.00 63.38 88 LEU A N 1
ATOM 674 C CA . LEU A 1 88 ? 2.630 -17.070 0.156 1.00 63.38 88 LEU A CA 1
ATOM 675 C C . LEU A 1 88 ? 2.851 -16.041 -0.957 1.00 63.38 88 LEU A C 1
ATOM 677 O O . LEU A 1 88 ? 3.144 -16.438 -2.073 1.00 63.38 88 LEU A O 1
ATOM 681 N N . VAL A 1 89 ? 2.773 -14.738 -0.663 1.00 63.53 89 VAL A N 1
ATOM 682 C CA . VAL A 1 89 ? 3.072 -13.674 -1.637 1.00 63.53 89 VAL A CA 1
ATOM 683 C C . VAL A 1 89 ? 4.497 -13.838 -2.174 1.00 63.53 89 VAL A C 1
ATOM 685 O O . VAL A 1 89 ? 5.443 -13.912 -1.382 1.00 63.53 89 VAL A O 1
ATOM 688 N N . ASN A 1 90 ? 4.641 -13.842 -3.502 1.00 68.69 90 ASN A N 1
ATOM 689 C CA . ASN A 1 90 ? 5.912 -13.977 -4.221 1.00 68.69 90 ASN A CA 1
ATOM 690 C C . ASN A 1 90 ? 6.665 -15.269 -3.873 1.00 68.69 90 ASN A C 1
ATOM 692 O O . ASN A 1 90 ? 7.879 -15.265 -3.643 1.00 68.69 90 ASN A O 1
ATOM 696 N N . ARG A 1 91 ? 5.934 -16.382 -3.760 1.00 80.88 91 ARG A N 1
ATOM 697 C CA . ARG A 1 91 ? 6.500 -17.703 -3.461 1.00 80.88 91 ARG A CA 1
ATOM 698 C C . ARG A 1 91 ? 6.231 -18.682 -4.587 1.00 80.88 91 ARG A C 1
ATOM 700 O O . ARG A 1 91 ? 5.193 -18.631 -5.238 1.00 80.88 91 ARG A O 1
ATOM 707 N N . VAL A 1 92 ? 7.160 -19.618 -4.745 1.00 84.75 92 VAL A N 1
ATOM 708 C CA . VAL A 1 92 ? 6.963 -20.810 -5.567 1.00 84.75 92 VAL A CA 1
ATOM 709 C C . VAL A 1 92 ? 6.297 -21.888 -4.717 1.00 84.75 92 VAL A C 1
ATOM 711 O O . VAL A 1 92 ? 6.688 -22.102 -3.566 1.00 84.75 92 VAL A O 1
ATOM 714 N N . VAL A 1 93 ? 5.289 -22.556 -5.270 1.00 85.12 93 VAL A N 1
ATOM 715 C CA . VAL A 1 93 ? 4.484 -23.571 -4.590 1.00 85.12 93 VAL A CA 1
ATOM 716 C C . VAL A 1 93 ? 4.268 -24.809 -5.467 1.00 85.12 93 VAL A C 1
ATOM 718 O O . VAL A 1 93 ? 4.285 -24.737 -6.694 1.00 85.12 93 VAL A O 1
ATOM 721 N N . GLU A 1 94 ? 4.069 -25.957 -4.826 1.00 86.38 94 GLU A N 1
ATOM 722 C CA . GLU A 1 94 ? 3.519 -27.187 -5.414 1.00 86.38 94 GLU A CA 1
ATOM 723 C C . GLU A 1 94 ? 2.037 -27.265 -5.002 1.00 86.38 94 GLU A C 1
ATOM 725 O O . GLU A 1 94 ? 1.715 -26.985 -3.845 1.00 86.38 94 GLU A O 1
ATOM 730 N N . ILE A 1 95 ? 1.126 -27.584 -5.927 1.00 78.94 95 ILE A N 1
ATOM 731 C CA . ILE A 1 95 ? -0.322 -27.568 -5.656 1.00 78.94 95 ILE A CA 1
ATOM 732 C C . ILE A 1 95 ? -0.852 -28.994 -5.585 1.00 78.94 95 ILE A C 1
ATOM 734 O O . ILE A 1 95 ? -0.748 -29.769 -6.532 1.00 78.94 95 ILE A O 1
ATOM 738 N N . AS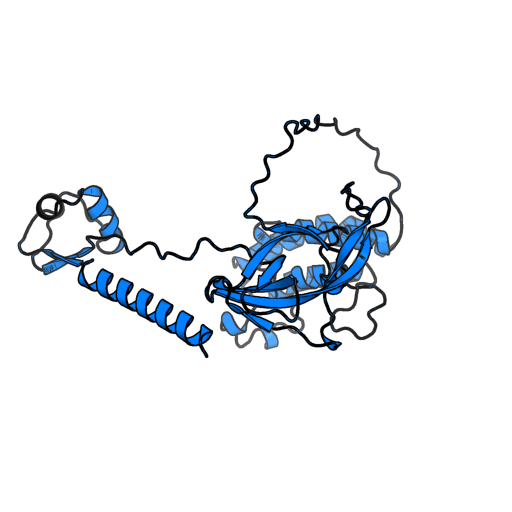P A 1 96 ? -1.481 -29.333 -4.464 1.00 72.19 96 ASP A N 1
ATOM 739 C CA . ASP A 1 96 ? -2.014 -30.675 -4.255 1.00 72.19 96 ASP A CA 1
ATOM 740 C C . ASP A 1 96 ? -3.177 -30.990 -5.194 1.00 72.19 96 ASP A C 1
ATOM 742 O O . ASP A 1 96 ? -4.218 -30.325 -5.159 1.00 72.19 96 ASP A O 1
ATOM 746 N N . GLY A 1 97 ? -3.013 -32.052 -5.987 1.00 69.38 97 GLY A N 1
ATOM 747 C CA . GLY A 1 97 ? -4.010 -32.538 -6.943 1.00 69.38 97 GLY A CA 1
ATOM 748 C C . GLY A 1 97 ? -4.016 -31.809 -8.286 1.00 69.38 97 GLY A C 1
ATOM 749 O O . GLY A 1 97 ? -4.965 -32.005 -9.033 1.00 69.38 97 GLY A O 1
ATOM 750 N N . GLU A 1 98 ? -3.005 -30.982 -8.560 1.00 73.25 98 GLU A N 1
ATOM 751 C CA . GLU A 1 98 ? -2.777 -30.349 -9.861 1.00 73.25 98 GLU A CA 1
ATOM 752 C C . GLU A 1 98 ? -1.463 -30.891 -10.444 1.00 73.25 98 GLU A C 1
ATOM 754 O O . GLU A 1 98 ? -0.392 -30.632 -9.894 1.00 73.25 98 GLU A O 1
ATOM 759 N N . ASP A 1 99 ? -1.532 -31.705 -11.496 1.00 67.06 99 ASP A N 1
ATOM 760 C CA . ASP A 1 99 ? -0.386 -32.434 -12.063 1.00 67.06 99 ASP A CA 1
ATOM 761 C C . ASP A 1 99 ? 0.072 -31.922 -13.435 1.00 67.06 99 ASP A C 1
ATOM 763 O O . ASP A 1 99 ? 1.158 -32.293 -13.888 1.00 67.06 99 ASP A O 1
ATOM 767 N N . ASP A 1 100 ? -0.687 -31.007 -14.044 1.00 70.56 100 ASP A N 1
ATOM 768 C CA . ASP A 1 100 ? -0.338 -30.359 -15.314 1.00 70.56 100 ASP A CA 1
ATOM 769 C C . ASP A 1 100 ? 0.979 -29.569 -15.224 1.00 70.56 100 ASP A C 1
ATOM 771 O O . ASP A 1 100 ? 1.756 -29.519 -16.182 1.00 70.56 100 ASP A O 1
ATOM 775 N N . TYR A 1 101 ? 1.275 -29.004 -14.048 1.00 79.25 101 TYR A N 1
ATOM 776 C CA . TYR A 1 101 ? 2.526 -28.302 -13.776 1.00 79.25 101 TYR A CA 1
ATOM 777 C C . TYR A 1 101 ? 3.114 -28.692 -12.429 1.00 79.25 101 TYR A C 1
ATOM 779 O O . TYR A 1 101 ? 2.441 -28.724 -11.399 1.00 79.25 101 TYR A O 1
ATOM 787 N N . ARG A 1 102 ? 4.430 -28.917 -12.431 1.00 79.88 102 ARG A N 1
ATOM 788 C CA . ARG A 1 102 ? 5.177 -29.310 -11.233 1.00 79.88 102 ARG A CA 1
ATOM 789 C C . ARG A 1 102 ? 5.301 -28.181 -10.209 1.00 79.88 102 ARG A C 1
ATOM 791 O O . ARG A 1 102 ? 5.351 -28.454 -9.013 1.00 79.88 102 ARG A O 1
ATOM 798 N N . TYR A 1 103 ? 5.395 -26.938 -10.677 1.00 86.19 103 TYR A N 1
ATOM 799 C CA . TYR A 1 103 ? 5.586 -25.762 -9.836 1.00 86.19 103 TYR A CA 1
ATOM 800 C C . TYR A 1 103 ? 4.742 -24.597 -10.333 1.00 86.19 103 TYR A C 1
ATOM 802 O O . TYR A 1 103 ? 4.518 -24.436 -11.531 1.00 86.19 103 TYR A O 1
ATOM 810 N N . TRP A 1 104 ? 4.337 -23.768 -9.383 1.00 86.81 104 TRP A N 1
ATOM 811 C CA . TRP A 1 104 ? 3.475 -22.615 -9.579 1.00 86.81 104 TRP A CA 1
ATOM 812 C C . TRP A 1 104 ? 4.058 -21.420 -8.838 1.00 86.81 104 TRP A C 1
ATOM 814 O O . TRP A 1 104 ? 4.679 -21.581 -7.790 1.00 86.81 104 TRP A O 1
ATOM 824 N N . TYR A 1 105 ? 3.861 -20.220 -9.358 1.00 86.56 105 TYR A N 1
ATOM 825 C CA . TYR A 1 105 ? 4.236 -18.977 -8.705 1.00 86.56 105 TYR A CA 1
ATOM 826 C C . TYR A 1 105 ? 2.987 -18.263 -8.202 1.00 86.56 105 TYR A C 1
ATOM 828 O O . TYR A 1 105 ? 2.010 -18.120 -8.931 1.00 86.56 105 TYR A O 1
ATOM 836 N N . VAL A 1 106 ? 3.012 -17.809 -6.953 1.00 83.38 106 VAL A N 1
ATOM 837 C CA . VAL A 1 106 ? 1.900 -17.070 -6.351 1.00 83.38 106 VAL A CA 1
ATOM 838 C C . VAL A 1 106 ? 2.010 -15.593 -6.717 1.00 83.38 106 VAL A C 1
ATOM 840 O O . VAL A 1 106 ? 2.814 -14.866 -6.131 1.00 83.38 106 VAL A O 1
ATOM 843 N N . LEU A 1 107 ? 1.165 -15.164 -7.655 1.00 78.88 107 LEU A N 1
ATOM 844 C CA . LEU A 1 107 ? 1.040 -13.774 -8.095 1.00 78.88 107 LEU A CA 1
ATOM 845 C C . LEU A 1 107 ? 0.331 -12.923 -7.042 1.00 78.88 107 LEU A C 1
ATOM 847 O O . LEU A 1 107 ? 0.777 -11.832 -6.700 1.00 78.88 107 LEU A O 1
ATOM 851 N N . THR A 1 108 ? -0.770 -13.440 -6.493 1.00 77.06 108 THR A N 1
ATOM 852 C CA . THR A 1 108 ? -1.560 -12.750 -5.467 1.00 77.06 108 THR A CA 1
ATOM 853 C C . THR A 1 108 ? -1.930 -13.717 -4.358 1.00 77.06 108 THR A C 1
ATOM 855 O O . THR A 1 108 ? -2.352 -14.837 -4.624 1.00 77.06 108 THR A O 1
ATOM 858 N N . TYR A 1 109 ? -1.818 -13.277 -3.105 1.00 72.62 109 TYR A N 1
ATOM 859 C CA . TYR A 1 109 ? -2.331 -14.012 -1.952 1.00 72.62 109 TYR A CA 1
ATOM 860 C C . TYR A 1 109 ? -3.176 -13.096 -1.072 1.00 72.62 109 TYR A C 1
ATOM 862 O O . TYR A 1 109 ? -2.698 -12.084 -0.559 1.00 72.62 109 TYR A O 1
ATOM 870 N N . LEU A 1 110 ? -4.431 -13.493 -0.874 1.00 62.78 110 LEU A N 1
ATOM 871 C CA . LEU A 1 110 ? -5.379 -12.822 0.003 1.00 62.78 110 LEU A CA 1
ATOM 872 C C . LEU A 1 110 ? -5.506 -13.628 1.295 1.00 62.78 110 LEU A C 1
ATOM 874 O O . LEU A 1 110 ? -6.217 -14.634 1.356 1.00 62.78 110 LEU A O 1
ATOM 878 N N . ALA A 1 111 ? -4.810 -13.173 2.339 1.00 56.06 111 ALA A N 1
ATOM 879 C CA . ALA A 1 111 ? -4.731 -13.872 3.621 1.00 56.06 111 ALA A CA 1
ATOM 880 C C . ALA A 1 111 ? -6.100 -14.076 4.282 1.00 56.06 111 ALA A C 1
ATOM 882 O O . ALA A 1 111 ? -6.364 -15.147 4.826 1.00 56.06 111 ALA A O 1
ATOM 883 N N . ASP A 1 112 ? -6.995 -13.094 4.185 1.00 51.62 112 ASP A N 1
ATOM 884 C CA . ASP A 1 112 ? -8.324 -13.179 4.797 1.00 51.62 112 ASP A CA 1
ATOM 885 C C . ASP A 1 112 ? -9.224 -14.211 4.103 1.00 51.62 112 ASP A C 1
ATOM 887 O O . ASP A 1 112 ? -10.061 -14.844 4.746 1.00 51.62 112 ASP A O 1
ATOM 891 N N . LEU A 1 113 ? -9.027 -14.419 2.797 1.00 54.88 113 LEU A N 1
ATOM 892 C CA . LEU A 1 113 ? -9.800 -15.369 1.994 1.00 54.88 113 LEU A CA 1
ATOM 893 C C . LEU A 1 113 ? -9.118 -16.733 1.851 1.00 54.88 113 LEU A C 1
ATOM 895 O O . LEU A 1 113 ? -9.715 -17.642 1.277 1.00 54.88 113 LEU A O 1
ATOM 899 N N . GLN A 1 114 ? -7.890 -16.883 2.368 1.00 60.94 114 GLN A N 1
ATOM 900 C CA . GLN A 1 114 ? -7.050 -18.069 2.170 1.00 60.94 114 GLN A CA 1
ATOM 901 C C . GLN A 1 114 ? -7.009 -18.480 0.690 1.00 60.94 114 GLN A C 1
ATOM 903 O O . GLN A 1 114 ? -7.198 -19.645 0.334 1.00 60.94 114 GLN A O 1
ATOM 908 N N . TRP A 1 115 ? -6.790 -17.489 -0.173 1.00 74.94 115 TRP A N 1
ATOM 909 C CA . TRP A 1 115 ? -6.916 -17.605 -1.621 1.00 74.94 115 TRP A CA 1
ATOM 910 C C . TRP A 1 115 ? -5.639 -17.132 -2.306 1.00 74.94 115 TRP A C 1
ATOM 912 O O . TRP A 1 115 ? -5.078 -16.101 -1.923 1.00 74.94 115 TRP A O 1
ATOM 922 N N . CYS A 1 116 ? -5.197 -17.885 -3.308 1.00 75.31 116 CYS A N 1
ATOM 923 C CA . CYS A 1 116 ? -4.042 -17.573 -4.129 1.00 75.31 116 CYS A CA 1
ATOM 924 C C . CYS A 1 116 ? -4.436 -17.533 -5.605 1.00 75.31 116 CYS A C 1
ATOM 926 O O . CYS A 1 116 ? -5.036 -18.486 -6.104 1.00 75.31 116 CYS A O 1
ATOM 928 N N . HIS A 1 117 ? -4.003 -16.482 -6.291 1.00 82.88 117 HIS A N 1
ATOM 929 C CA . HIS A 1 117 ? -3.897 -16.456 -7.742 1.00 82.88 117 HIS A CA 1
ATOM 930 C C . HIS A 1 117 ? -2.497 -16.923 -8.121 1.00 82.88 117 HIS A C 1
ATOM 932 O O . HIS A 1 117 ? -1.506 -16.366 -7.624 1.00 82.88 117 HIS A O 1
ATOM 938 N N . VAL A 1 118 ? -2.403 -17.968 -8.935 1.00 84.06 118 VAL A N 1
ATOM 939 C CA . VAL A 1 118 ? -1.131 -18.619 -9.245 1.00 84.06 118 VAL A CA 1
ATOM 940 C C . VAL A 1 118 ? -0.949 -18.802 -10.742 1.00 84.06 118 VAL A C 1
ATOM 942 O O . VAL A 1 118 ? -1.896 -19.126 -11.453 1.00 84.06 118 VAL A O 1
ATOM 945 N N . ALA A 1 119 ? 0.292 -18.657 -11.195 1.00 86.06 119 ALA A N 1
ATOM 946 C CA . ALA A 1 119 ? 0.689 -18.868 -12.579 1.00 86.06 119 ALA A CA 1
ATOM 947 C C . ALA A 1 119 ? 1.698 -20.028 -12.685 1.00 86.06 119 ALA A C 1
ATOM 949 O O . ALA A 1 119 ? 2.544 -20.194 -11.797 1.00 86.06 119 ALA A O 1
ATOM 950 N N . PRO A 1 120 ? 1.616 -20.874 -13.723 1.00 87.06 120 PRO A N 1
ATOM 951 C CA . PRO A 1 120 ? 2.453 -22.061 -13.818 1.00 87.06 120 PRO A CA 1
ATOM 952 C C . PRO A 1 120 ? 3.900 -21.727 -14.190 1.00 87.06 120 PRO A C 1
ATOM 954 O O . PRO A 1 120 ? 4.181 -20.774 -14.917 1.00 87.06 120 PRO A O 1
ATOM 957 N N . LEU A 1 121 ? 4.838 -22.551 -13.719 1.00 84.19 121 LEU A N 1
ATOM 958 C CA . LEU A 1 121 ? 6.256 -22.473 -14.072 1.00 84.19 121 LEU A CA 1
ATOM 959 C C . LEU A 1 121 ? 6.631 -23.622 -15.013 1.00 84.19 121 LEU A C 1
ATOM 961 O O . LEU A 1 121 ? 6.307 -24.785 -14.763 1.00 84.19 121 LEU A O 1
ATOM 965 N N . ARG A 1 122 ? 7.402 -23.312 -16.058 1.00 84.06 122 ARG A N 1
ATOM 966 C CA . ARG A 1 122 ? 7.983 -24.293 -16.985 1.00 84.06 122 ARG A CA 1
ATOM 967 C C . ARG A 1 122 ? 9.503 -24.301 -16.927 1.00 84.06 122 ARG A C 1
ATOM 969 O O . ARG A 1 122 ? 10.147 -23.271 -16.721 1.00 84.06 122 ARG A O 1
ATOM 976 N N . GLU A 1 123 ? 10.082 -25.475 -17.151 1.00 83.19 123 GLU A N 1
ATOM 977 C CA . GLU A 1 123 ? 11.526 -25.622 -17.302 1.00 83.19 123 GLU A CA 1
ATOM 978 C C . GLU A 1 123 ? 11.973 -25.038 -18.651 1.00 83.19 123 GLU A C 1
ATOM 980 O O . GLU A 1 123 ? 11.446 -25.399 -19.706 1.00 83.19 123 GLU A O 1
ATOM 985 N N . ARG A 1 124 ? 12.965 -24.141 -18.641 1.00 78.25 124 ARG A N 1
ATOM 986 C CA . ARG A 1 124 ? 13.543 -23.563 -19.860 1.00 78.25 124 ARG A CA 1
ATOM 987 C C . ARG A 1 124 ? 15.066 -23.488 -19.776 1.00 78.25 124 ARG A C 1
ATOM 989 O O . ARG A 1 124 ? 15.665 -22.435 -19.555 1.00 78.25 124 ARG A O 1
ATOM 996 N N . GLY A 1 125 ? 15.693 -24.627 -20.047 1.00 80.25 125 GLY A N 1
ATOM 997 C CA . GLY A 1 125 ? 17.145 -24.760 -20.133 1.00 80.25 125 GLY A CA 1
ATOM 998 C C . GLY A 1 125 ? 17.825 -24.862 -18.768 1.00 80.25 125 GLY A C 1
ATOM 999 O O . GLY A 1 125 ? 17.181 -25.101 -17.750 1.00 80.25 125 GLY A O 1
ATOM 1000 N N . ILE A 1 126 ? 19.148 -24.690 -18.759 1.00 80.19 126 ILE A N 1
ATOM 1001 C CA . ILE A 1 126 ? 19.999 -24.888 -17.578 1.00 80.19 126 ILE A CA 1
ATOM 1002 C C . ILE A 1 126 ? 20.838 -23.649 -17.263 1.00 80.19 126 ILE A C 1
ATOM 1004 O O . ILE A 1 126 ? 21.239 -22.901 -18.158 1.00 80.19 126 ILE A O 1
ATOM 1008 N N . PHE A 1 127 ? 21.109 -23.420 -15.983 1.00 74.12 127 PHE A N 1
ATOM 1009 C CA . PHE A 1 127 ? 21.951 -22.329 -15.501 1.00 74.12 127 PHE A CA 1
ATOM 1010 C C . PHE A 1 127 ? 23.415 -22.487 -15.938 1.00 74.12 127 PHE A C 1
ATOM 1012 O O . PHE A 1 127 ? 23.986 -23.571 -15.872 1.00 74.12 127 PHE A O 1
ATOM 1019 N N . GLY A 1 128 ? 24.027 -21.385 -16.383 1.00 75.12 128 GLY A N 1
ATOM 1020 C CA . GLY A 1 128 ? 25.437 -21.337 -16.789 1.00 75.12 128 GLY A CA 1
ATOM 1021 C C . GLY A 1 128 ? 26.409 -21.056 -15.627 1.00 75.12 128 GLY A C 1
ATOM 1022 O O . GLY A 1 128 ? 25.968 -20.924 -14.487 1.00 75.12 128 GLY A O 1
ATOM 1023 N N . PRO A 1 129 ? 27.718 -20.886 -15.908 1.00 60.19 129 PRO A N 1
ATOM 1024 C CA . PRO A 1 129 ? 28.800 -20.849 -14.907 1.00 60.19 129 PRO A CA 1
ATOM 1025 C C . PRO A 1 129 ? 28.804 -19.695 -13.895 1.00 60.19 129 PRO A C 1
ATOM 1027 O O . PRO A 1 129 ? 29.609 -19.689 -12.966 1.00 60.19 129 PRO A O 1
ATOM 1030 N N . LYS A 1 130 ? 27.915 -18.706 -14.039 1.00 65.31 130 LYS A N 1
ATOM 1031 C CA . LYS A 1 130 ? 27.689 -17.620 -13.066 1.00 65.31 130 LYS A CA 1
ATOM 1032 C C . LYS A 1 130 ? 26.230 -17.176 -13.131 1.00 65.31 130 LYS A C 1
ATOM 1034 O O . LYS A 1 130 ? 25.927 -16.177 -13.783 1.00 65.31 130 LYS A O 1
ATOM 1039 N N . PRO A 1 131 ? 25.313 -17.942 -12.535 1.00 61.78 131 PRO A N 1
ATOM 1040 C CA . PRO A 1 131 ? 23.901 -17.763 -12.822 1.00 61.78 131 PRO A CA 1
ATOM 1041 C C . PRO A 1 131 ? 23.249 -16.649 -11.996 1.00 61.78 131 PRO A C 1
ATOM 1043 O O . PRO A 1 131 ? 22.206 -16.155 -12.406 1.00 61.78 131 PRO A O 1
ATOM 1046 N N . SER A 1 132 ? 23.866 -16.196 -10.897 1.00 65.75 132 SER A N 1
ATOM 1047 C CA . SER A 1 132 ? 23.426 -14.991 -10.184 1.00 65.75 132 SER A CA 1
ATOM 1048 C C . SER A 1 132 ? 24.563 -14.000 -9.943 1.00 65.75 132 SER A C 1
ATOM 1050 O O . SER A 1 132 ? 25.721 -14.377 -9.734 1.00 65.75 132 SER A O 1
ATOM 1052 N N . GLN A 1 133 ? 24.219 -12.709 -9.920 1.00 56.97 133 GLN A N 1
ATOM 1053 C CA . GLN A 1 133 ? 25.157 -11.631 -9.574 1.00 56.97 133 GLN A CA 1
ATOM 1054 C C . GLN A 1 133 ? 25.620 -11.704 -8.108 1.00 56.97 133 GLN A C 1
ATOM 1056 O O . GLN A 1 133 ? 26.682 -11.188 -7.768 1.00 56.97 133 GLN A O 1
ATOM 1061 N N . ALA A 1 134 ? 24.843 -12.375 -7.252 1.00 57.78 134 ALA A N 1
ATOM 1062 C CA . ALA A 1 134 ? 25.127 -12.574 -5.834 1.00 57.78 134 ALA A CA 1
ATOM 1063 C C . ALA A 1 134 ? 26.024 -13.798 -5.546 1.00 57.78 134 ALA A C 1
ATOM 1065 O O . ALA A 1 134 ? 26.321 -14.068 -4.385 1.00 57.78 134 ALA A O 1
ATOM 1066 N N . GLY A 1 135 ? 26.469 -14.531 -6.577 1.00 58.91 135 GLY A N 1
ATOM 1067 C CA . GLY A 1 135 ? 27.369 -15.679 -6.427 1.00 58.91 135 GLY A CA 1
ATOM 1068 C C . GLY A 1 135 ? 26.682 -17.001 -6.064 1.00 58.91 135 GLY A C 1
ATOM 1069 O O . GLY A 1 135 ? 27.347 -17.904 -5.562 1.00 58.91 135 GLY A O 1
ATOM 1070 N N . HIS A 1 136 ? 25.373 -17.138 -6.314 1.00 68.38 136 HIS A N 1
ATOM 1071 C CA . HIS A 1 136 ? 24.645 -18.399 -6.115 1.00 68.38 136 HIS A CA 1
ATOM 1072 C C . HIS A 1 136 ? 25.096 -19.448 -7.137 1.00 68.38 136 HIS A C 1
ATOM 1074 O O . HIS A 1 136 ? 25.052 -19.215 -8.347 1.00 68.38 136 HIS A O 1
ATOM 1080 N N . GLY A 1 137 ? 25.538 -20.606 -6.648 1.00 69.50 137 GLY A N 1
ATOM 1081 C CA . GLY A 1 137 ? 26.046 -21.706 -7.464 1.00 69.50 137 GLY A CA 1
ATOM 1082 C C . GLY A 1 137 ? 24.928 -22.609 -7.978 1.00 69.50 137 GLY A C 1
ATOM 1083 O O . GLY A 1 137 ? 24.722 -23.690 -7.433 1.00 69.50 137 GLY A O 1
ATOM 1084 N N . ALA A 1 138 ? 24.222 -22.176 -9.024 1.00 70.81 138 ALA A N 1
ATOM 1085 C CA . ALA A 1 138 ? 23.193 -22.987 -9.688 1.00 70.81 138 ALA A CA 1
ATOM 1086 C C . ALA A 1 138 ? 23.646 -23.603 -11.022 1.00 70.81 138 ALA A C 1
ATOM 1088 O O . ALA A 1 138 ? 22.819 -24.167 -11.725 1.00 70.81 138 ALA A O 1
ATOM 1089 N N . GLU A 1 139 ? 24.924 -23.492 -11.402 1.00 76.62 139 GLU A N 1
ATOM 1090 C CA . GLU A 1 139 ? 25.426 -24.005 -12.686 1.00 76.62 139 GLU A CA 1
ATOM 1091 C C . GLU A 1 139 ? 24.998 -25.467 -12.922 1.00 76.62 139 GLU A C 1
ATOM 1093 O O . GLU A 1 139 ? 25.151 -26.326 -12.053 1.00 76.62 139 GLU A O 1
ATOM 1098 N N . GLY A 1 140 ? 24.428 -25.736 -14.098 1.00 71.19 140 GLY A N 1
ATOM 1099 C CA . GLY A 1 140 ? 23.932 -27.051 -14.502 1.00 71.19 140 GLY A CA 1
ATOM 1100 C C . GLY A 1 140 ? 22.541 -27.428 -13.977 1.00 71.19 140 GLY A C 1
ATOM 1101 O O . GLY A 1 140 ? 22.031 -28.477 -14.367 1.00 71.19 140 GLY A O 1
ATOM 1102 N N . ARG A 1 141 ? 21.901 -26.606 -13.132 1.00 78.00 141 ARG A N 1
ATOM 1103 C CA . ARG A 1 141 ? 20.529 -26.844 -12.642 1.00 78.00 141 ARG A CA 1
ATOM 1104 C C . ARG A 1 141 ? 19.465 -26.333 -13.622 1.00 78.00 141 ARG A C 1
ATOM 1106 O O . ARG A 1 141 ? 19.749 -25.389 -14.366 1.00 78.00 141 ARG A O 1
ATOM 1113 N N . PRO A 1 142 ? 18.256 -26.929 -13.627 1.00 76.19 142 PRO A N 1
ATOM 1114 C CA . PRO A 1 142 ? 17.154 -26.484 -14.474 1.00 76.19 142 PRO A CA 1
ATOM 1115 C C . PRO A 1 142 ? 16.687 -25.076 -14.095 1.00 76.19 142 PRO A C 1
ATOM 1117 O O . PRO A 1 142 ? 16.564 -24.745 -12.915 1.00 76.19 142 PRO A O 1
ATOM 1120 N N . LYS A 1 143 ? 16.412 -24.262 -15.114 1.00 80.12 143 LYS A N 1
ATOM 1121 C CA . LYS A 1 143 ? 15.839 -22.922 -14.973 1.00 80.12 143 LYS A CA 1
ATOM 1122 C C . LYS A 1 143 ? 14.324 -23.003 -15.039 1.00 80.12 143 LYS A C 1
ATOM 1124 O O . LYS A 1 143 ? 13.795 -23.460 -16.051 1.00 80.12 143 LYS A O 1
ATOM 1129 N N . TRP A 1 144 ? 13.640 -22.502 -14.021 1.00 81.25 144 TRP A N 1
ATOM 1130 C CA . TRP A 1 144 ? 12.182 -22.404 -14.018 1.00 81.25 144 TRP A CA 1
ATOM 1131 C C . TRP A 1 144 ? 11.753 -20.972 -14.303 1.00 81.25 144 TRP A C 1
ATOM 1133 O O . TRP A 1 144 ? 12.298 -20.042 -13.711 1.00 81.25 144 TRP A O 1
ATOM 1143 N N . MET A 1 145 ? 10.810 -20.802 -15.225 1.00 83.19 145 MET A N 1
ATOM 1144 C CA . MET A 1 145 ? 10.277 -19.496 -15.614 1.00 83.19 145 MET A CA 1
ATOM 1145 C C . MET A 1 145 ? 8.767 -19.551 -15.760 1.00 83.19 145 MET A C 1
ATOM 1147 O O . MET A 1 145 ? 8.217 -20.608 -16.077 1.00 83.19 145 MET A O 1
ATOM 1151 N N . LEU A 1 146 ? 8.119 -18.410 -15.545 1.00 82.94 146 LEU A N 1
ATOM 1152 C CA . LEU A 1 146 ? 6.679 -18.285 -15.695 1.00 82.94 146 LEU A CA 1
ATOM 1153 C C . LEU A 1 146 ? 6.240 -18.597 -17.128 1.00 82.94 146 LEU A C 1
ATOM 1155 O O . LEU A 1 146 ? 6.920 -18.288 -18.115 1.00 82.94 146 LEU A O 1
ATOM 1159 N N . VAL A 1 147 ? 5.113 -19.288 -17.223 1.00 80.56 147 VAL A N 1
ATOM 1160 C CA . VAL A 1 147 ? 4.350 -19.416 -18.461 1.00 80.56 147 VAL A CA 1
ATOM 1161 C C . VAL A 1 147 ? 3.644 -18.081 -18.684 1.00 80.56 147 VAL A C 1
ATOM 1163 O O . VAL A 1 147 ? 3.094 -17.517 -17.746 1.00 80.56 147 VAL A O 1
ATOM 1166 N N . SER A 1 148 ? 3.698 -17.554 -19.906 1.00 71.69 148 SER A N 1
ATOM 1167 C CA . SER A 1 148 ? 3.077 -16.265 -20.226 1.00 71.69 148 SER A CA 1
ATOM 1168 C C . SER A 1 148 ? 1.553 -16.354 -20.182 1.00 71.69 148 SER A C 1
ATOM 1170 O O . SER A 1 148 ? 1.002 -17.372 -20.603 1.00 71.69 148 SER A O 1
ATOM 1172 N N . GLU A 1 149 ? 0.883 -15.260 -19.814 1.00 63.44 149 GLU A N 1
ATOM 1173 C CA . GLU A 1 149 ? -0.587 -15.148 -19.800 1.00 63.44 149 GLU A CA 1
ATOM 1174 C C . GLU A 1 149 ? -1.243 -15.610 -21.119 1.00 63.44 149 GLU A C 1
ATOM 1176 O O . GLU A 1 149 ? -2.272 -16.284 -21.112 1.00 63.44 149 GLU A O 1
ATOM 1181 N N . GLU A 1 150 ? -0.612 -15.328 -22.266 1.00 60.03 150 GLU A N 1
ATOM 1182 C CA . GLU A 1 150 ? -1.112 -15.698 -23.601 1.00 60.03 150 GLU A CA 1
ATOM 1183 C C . GLU A 1 150 ? -1.150 -17.213 -23.866 1.00 60.03 150 GLU A C 1
ATOM 1185 O O . GLU A 1 150 ? -1.934 -17.680 -24.693 1.00 60.03 150 GLU A O 1
ATOM 1190 N N . GLU A 1 151 ? -0.303 -17.990 -23.184 1.00 62.62 151 GLU A N 1
ATOM 1191 C CA . GLU A 1 151 ? -0.250 -19.450 -23.335 1.00 62.62 151 GLU A CA 1
ATOM 1192 C C . GLU A 1 151 ? -1.321 -20.148 -22.476 1.00 62.62 151 GLU A C 1
ATOM 1194 O O . GLU A 1 151 ? -1.613 -21.320 -22.717 1.00 62.62 151 GLU A O 1
ATOM 1199 N N . GLY A 1 152 ? -1.968 -19.410 -21.560 1.00 55.84 152 GLY A N 1
ATOM 1200 C CA . GLY A 1 152 ? -3.049 -19.884 -20.701 1.00 55.84 152 GLY A CA 1
ATOM 1201 C C . GLY A 1 152 ? -2.565 -20.850 -19.618 1.00 55.84 152 GLY A C 1
ATOM 1202 O O . GLY A 1 152 ? -1.836 -21.806 -19.875 1.00 55.84 152 GLY A O 1
ATOM 1203 N N . GLY A 1 153 ? -2.992 -20.626 -18.377 1.00 68.81 153 GLY A N 1
ATOM 1204 C CA . GLY A 1 153 ? -2.664 -21.549 -17.290 1.00 68.81 153 GLY A CA 1
ATOM 1205 C C . GLY A 1 153 ? -2.793 -20.986 -15.887 1.00 68.81 153 GLY A C 1
ATOM 1206 O O . GLY A 1 153 ? -2.631 -21.749 -14.946 1.00 68.81 153 GLY A O 1
ATOM 1207 N N . GLU A 1 154 ? -3.075 -19.695 -15.721 1.00 83.62 154 GLU A N 1
ATOM 1208 C CA . GLU A 1 154 ? -3.322 -19.126 -14.398 1.00 83.62 154 GLU A CA 1
ATOM 1209 C C . GLU A 1 154 ? -4.587 -19.710 -13.779 1.00 83.62 154 GLU A C 1
ATOM 1211 O O . GLU A 1 154 ? -5.615 -19.872 -14.445 1.00 83.62 154 GLU A O 1
ATOM 1216 N N . ILE A 1 155 ? -4.506 -20.037 -12.494 1.00 75.38 155 ILE A N 1
ATOM 1217 C CA . ILE A 1 155 ? -5.614 -20.631 -11.758 1.00 75.38 155 ILE A CA 1
ATOM 1218 C C . ILE A 1 155 ? -5.764 -19.983 -10.391 1.00 75.38 155 ILE A C 1
ATOM 1220 O O . ILE A 1 155 ? -4.826 -19.453 -9.796 1.00 75.38 155 ILE A O 1
ATOM 1224 N N . ASP A 1 156 ? -6.974 -20.102 -9.866 1.00 79.75 156 ASP A N 1
ATOM 1225 C CA . ASP A 1 156 ? -7.313 -19.680 -8.521 1.00 79.75 156 ASP A CA 1
ATOM 1226 C C . ASP A 1 156 ? -7.398 -20.897 -7.609 1.00 79.75 156 ASP A C 1
ATOM 1228 O O . ASP A 1 156 ? -8.193 -21.819 -7.826 1.00 79.75 156 ASP A O 1
ATOM 1232 N N . VAL A 1 157 ? -6.586 -20.904 -6.555 1.00 71.75 157 VAL A N 1
ATOM 1233 C CA . VAL A 1 157 ? -6.494 -22.031 -5.625 1.00 71.75 157 VAL A CA 1
ATOM 1234 C C . VAL A 1 157 ? -6.572 -21.580 -4.177 1.00 71.75 157 VAL A C 1
ATOM 1236 O O . VAL A 1 157 ? -6.207 -20.469 -3.801 1.00 71.75 157 VAL A O 1
ATOM 1239 N N . GLY A 1 158 ? -7.049 -22.481 -3.325 1.00 69.56 158 GLY A N 1
ATOM 1240 C CA . GLY A 1 158 ? -6.963 -22.287 -1.887 1.00 69.56 158 GLY A CA 1
ATOM 1241 C C . GLY A 1 158 ? -5.527 -22.336 -1.402 1.00 69.56 158 GLY A C 1
ATOM 1242 O O . GLY A 1 158 ? -4.821 -23.290 -1.715 1.00 69.56 158 GLY A O 1
ATOM 1243 N N . ALA A 1 159 ? -5.141 -21.391 -0.549 1.00 68.56 159 ALA A N 1
ATOM 1244 C CA . ALA A 1 159 ? -3.825 -21.349 0.086 1.00 68.56 159 ALA A CA 1
ATOM 1245 C C . ALA A 1 159 ? -3.468 -22.669 0.791 1.00 68.56 159 ALA A C 1
ATOM 1247 O O . ALA A 1 159 ? -2.335 -23.127 0.711 1.00 68.56 159 ALA A O 1
ATOM 1248 N N . GLY A 1 160 ? -4.456 -23.348 1.388 1.00 68.19 160 GLY A N 1
ATOM 1249 C CA . GLY A 1 160 ? -4.265 -24.657 2.023 1.00 68.19 160 GLY A CA 1
ATOM 1250 C C . GLY A 1 160 ? -3.889 -25.806 1.073 1.00 68.19 160 GLY A C 1
ATOM 1251 O O . GLY A 1 160 ? -3.502 -26.865 1.557 1.00 68.19 160 GLY A O 1
ATOM 1252 N N . ARG A 1 161 ? -3.997 -25.626 -0.253 1.00 71.12 161 ARG A N 1
ATOM 1253 C CA . ARG A 1 161 ? -3.509 -26.582 -1.268 1.00 71.12 161 ARG A CA 1
ATOM 1254 C C . ARG A 1 161 ? -2.083 -26.280 -1.733 1.00 71.12 161 ARG A C 1
ATOM 1256 O O . ARG A 1 161 ? -1.512 -27.098 -2.447 1.00 71.12 161 ARG A O 1
ATOM 1263 N N . CYS A 1 162 ? -1.529 -25.127 -1.364 1.00 73.81 162 CYS A N 1
ATOM 1264 C CA . CYS A 1 162 ? -0.221 -24.667 -1.810 1.00 73.81 162 CYS A CA 1
ATOM 1265 C C . CYS A 1 162 ? 0.861 -25.096 -0.815 1.00 73.81 162 CYS A C 1
ATOM 1267 O O . CYS A 1 162 ? 0.922 -24.597 0.309 1.00 73.81 162 CYS A O 1
ATOM 1269 N N . ARG A 1 163 ? 1.765 -25.981 -1.235 1.00 78.31 163 ARG A N 1
ATOM 1270 C CA . ARG A 1 163 ? 2.962 -26.340 -0.468 1.00 78.31 163 ARG A CA 1
ATOM 1271 C C . ARG A 1 163 ? 4.119 -25.445 -0.878 1.00 78.31 163 ARG A C 1
ATOM 1273 O O . ARG A 1 163 ? 4.508 -25.432 -2.041 1.00 78.31 163 ARG A O 1
ATOM 1280 N N . MET A 1 164 ? 4.671 -24.689 0.068 1.00 78.19 164 MET A N 1
ATOM 1281 C CA . MET A 1 164 ? 5.764 -23.754 -0.210 1.00 78.19 164 MET A CA 1
ATOM 1282 C C . MET A 1 164 ? 7.054 -24.487 -0.601 1.00 78.19 164 MET A C 1
ATOM 1284 O O . MET A 1 164 ? 7.497 -25.412 0.082 1.00 78.19 164 MET A O 1
ATOM 1288 N N . MET A 1 165 ? 7.681 -24.020 -1.679 1.00 76.00 165 MET A N 1
ATOM 1289 C CA . MET A 1 165 ? 8.979 -24.489 -2.154 1.00 76.00 165 MET A CA 1
ATOM 1290 C C . MET A 1 165 ? 10.081 -23.497 -1.779 1.00 76.00 165 MET A C 1
ATOM 1292 O O . MET A 1 165 ? 9.871 -22.282 -1.764 1.00 76.00 165 MET A O 1
ATOM 1296 N N . GLU A 1 166 ? 11.288 -24.001 -1.528 1.00 73.62 166 GLU A N 1
ATOM 1297 C CA . GLU A 1 166 ? 12.472 -23.151 -1.430 1.00 73.62 166 GLU A CA 1
ATOM 1298 C C . GLU A 1 166 ? 12.966 -22.817 -2.839 1.00 73.62 166 GLU A C 1
ATOM 1300 O O . GLU A 1 166 ? 13.484 -23.681 -3.550 1.00 73.62 166 GLU A O 1
ATOM 1305 N N . ALA A 1 167 ? 12.798 -21.560 -3.247 1.00 77.12 167 ALA A N 1
ATOM 1306 C CA . ALA A 1 167 ? 13.228 -21.065 -4.548 1.00 77.12 167 ALA A CA 1
ATOM 1307 C C . ALA A 1 167 ? 14.119 -19.830 -4.389 1.00 77.12 167 ALA A C 1
ATOM 1309 O O . ALA A 1 167 ? 13.836 -18.940 -3.583 1.00 77.12 167 ALA A O 1
ATOM 1310 N N . ILE A 1 168 ? 15.207 -19.792 -5.156 1.00 71.31 168 ILE A N 1
ATOM 1311 C CA . ILE A 1 168 ? 16.161 -18.686 -5.189 1.00 71.31 168 ILE A CA 1
ATOM 1312 C C . ILE A 1 168 ? 15.994 -17.959 -6.519 1.00 71.31 168 ILE A C 1
ATOM 1314 O O . ILE A 1 168 ? 16.157 -18.541 -7.592 1.00 71.31 168 ILE A O 1
ATOM 1318 N N . GLU A 1 169 ? 15.668 -16.674 -6.425 1.00 70.38 169 GLU A N 1
ATOM 1319 C CA . GLU A 1 169 ? 15.579 -15.772 -7.568 1.00 70.38 169 GLU A CA 1
ATOM 1320 C C . GLU A 1 169 ? 16.992 -15.404 -8.043 1.00 70.38 169 GLU A C 1
ATOM 1322 O O . GLU A 1 169 ? 17.834 -14.942 -7.266 1.00 70.38 169 GLU A O 1
ATOM 1327 N N . MET A 1 170 ? 17.273 -15.608 -9.329 1.00 54.75 170 MET A N 1
ATOM 1328 C CA . MET A 1 170 ? 18.647 -15.543 -9.839 1.00 54.75 170 MET A CA 1
ATOM 1329 C C . MET A 1 170 ? 19.052 -14.170 -10.369 1.00 54.75 170 MET A C 1
ATOM 1331 O O . MET A 1 170 ? 20.238 -13.825 -10.354 1.00 54.75 170 MET A O 1
ATOM 1335 N N . ARG A 1 171 ? 18.082 -13.364 -10.815 1.00 55.25 171 ARG A N 1
ATOM 1336 C CA . ARG A 1 171 ? 18.340 -12.031 -11.380 1.00 55.25 171 ARG A CA 1
ATOM 1337 C C . ARG A 1 171 ? 18.224 -10.896 -10.363 1.00 55.25 171 ARG A C 1
ATOM 1339 O O . ARG A 1 171 ? 18.820 -9.848 -10.595 1.00 55.25 171 ARG A O 1
ATOM 1346 N N . GLY A 1 172 ? 17.573 -11.108 -9.215 1.00 47.25 172 GLY A N 1
ATOM 1347 C CA . GLY A 1 172 ? 17.444 -10.096 -8.159 1.00 47.25 172 GLY A CA 1
ATOM 1348 C C . GLY A 1 172 ? 16.776 -8.804 -8.644 1.00 47.25 172 GLY A C 1
ATOM 1349 O O . GLY A 1 172 ? 16.999 -7.729 -8.076 1.00 47.25 172 GLY A O 1
ATOM 1350 N N . THR A 1 173 ? 16.003 -8.898 -9.724 1.00 42.69 173 THR A N 1
ATOM 1351 C CA . THR A 1 173 ? 15.322 -7.796 -10.395 1.00 42.69 173 THR A CA 1
ATOM 1352 C C . THR A 1 173 ? 13.853 -7.906 -10.047 1.00 42.69 173 THR A C 1
ATOM 1354 O O . THR A 1 173 ? 13.099 -8.535 -10.773 1.00 42.69 173 THR A O 1
ATOM 1357 N N . LYS A 1 174 ? 13.462 -7.260 -8.945 1.00 44.50 174 LYS A N 1
ATOM 1358 C CA . LYS A 1 174 ? 12.104 -7.257 -8.365 1.00 44.50 174 LYS A CA 1
ATOM 1359 C C . LYS A 1 174 ? 11.017 -6.590 -9.235 1.00 44.50 174 LYS A C 1
ATOM 1361 O O . LYS A 1 174 ? 10.144 -5.925 -8.685 1.00 44.50 174 LYS A O 1
ATOM 1366 N N . ALA A 1 175 ? 11.137 -6.626 -10.558 1.00 44.97 175 ALA A N 1
ATOM 1367 C CA . ALA A 1 175 ? 10.333 -5.806 -11.459 1.00 44.97 175 ALA A CA 1
ATOM 1368 C C . ALA A 1 175 ? 9.369 -6.612 -12.337 1.00 44.97 175 ALA A C 1
ATOM 1370 O O . ALA A 1 175 ? 8.360 -6.044 -12.735 1.00 44.97 175 ALA A O 1
ATOM 1371 N N . ASN A 1 176 ? 9.627 -7.893 -12.630 1.00 50.88 176 ASN A N 1
ATOM 1372 C CA . ASN A 1 176 ? 8.657 -8.712 -13.359 1.00 50.88 176 ASN A CA 1
ATOM 1373 C C . ASN A 1 176 ? 8.947 -10.219 -13.229 1.00 50.88 176 ASN A C 1
ATOM 1375 O O . ASN A 1 176 ? 9.951 -10.698 -13.770 1.00 50.88 176 ASN A O 1
ATOM 1379 N N . ALA A 1 177 ? 8.015 -10.950 -12.611 1.00 49.41 177 ALA A N 1
ATOM 1380 C CA . ALA A 1 177 ? 8.057 -12.399 -12.457 1.00 49.41 177 ALA A CA 1
ATOM 1381 C C . ALA A 1 177 ? 8.151 -13.140 -13.810 1.00 49.41 177 ALA A C 1
ATOM 1383 O O . ALA A 1 177 ? 8.815 -14.176 -13.895 1.00 49.41 177 ALA A O 1
ATOM 1384 N N . ASP A 1 178 ? 7.593 -12.588 -14.893 1.00 52.16 178 ASP A N 1
ATOM 1385 C CA . ASP A 1 178 ? 7.589 -13.196 -16.237 1.00 52.16 178 ASP A CA 1
ATOM 1386 C C . ASP A 1 178 ? 8.993 -13.366 -16.836 1.00 52.16 178 ASP A C 1
ATOM 1388 O O . ASP A 1 178 ? 9.220 -14.160 -17.751 1.00 52.16 178 ASP A O 1
ATOM 1392 N N . THR A 1 179 ? 9.962 -12.603 -16.323 1.00 56.31 179 THR A N 1
ATOM 1393 C CA . THR A 1 179 ? 11.361 -12.613 -16.780 1.00 56.31 179 THR A CA 1
ATOM 1394 C C . THR A 1 179 ? 12.318 -13.247 -15.773 1.00 56.31 179 THR A C 1
ATOM 1396 O O . THR A 1 179 ? 13.529 -13.323 -16.023 1.00 56.31 179 THR A O 1
ATOM 1399 N N . GLU A 1 180 ? 11.792 -13.682 -14.629 1.00 67.00 180 GLU A N 1
ATOM 1400 C CA . GLU A 1 180 ? 12.575 -14.229 -13.533 1.00 67.00 180 GLU A CA 1
ATOM 1401 C C . GLU A 1 180 ? 12.952 -15.688 -13.795 1.00 67.00 180 GLU A C 1
ATOM 1403 O O . GLU A 1 180 ? 12.153 -16.514 -14.234 1.00 67.00 180 GLU A O 1
ATOM 1408 N N . GLU A 1 181 ? 14.213 -16.004 -13.502 1.00 76.00 181 GLU A N 1
ATOM 1409 C CA . GLU A 1 181 ? 14.745 -17.360 -13.546 1.00 76.00 181 GLU A CA 1
ATOM 1410 C C . GLU A 1 181 ? 14.873 -17.869 -12.110 1.00 76.00 181 GLU A C 1
ATOM 1412 O O . GLU A 1 181 ? 15.615 -17.292 -11.305 1.00 76.00 181 GLU A O 1
ATOM 1417 N N . TRP A 1 182 ? 14.175 -18.957 -11.803 1.00 73.69 182 TRP A N 1
ATOM 1418 C CA . TRP A 1 182 ? 14.126 -19.539 -10.467 1.00 73.69 182 TRP A CA 1
ATOM 1419 C C . TRP A 1 182 ? 14.956 -20.824 -10.395 1.00 73.69 182 TRP A C 1
ATOM 1421 O O . TRP A 1 182 ? 14.770 -21.741 -11.199 1.00 73.69 182 TRP A O 1
ATOM 1431 N N . ASP A 1 183 ? 15.864 -20.898 -9.416 1.00 76.69 183 ASP A N 1
ATOM 1432 C CA . ASP A 1 183 ? 16.481 -22.155 -8.970 1.00 76.69 183 ASP A CA 1
ATOM 1433 C C . ASP A 1 183 ? 15.647 -22.711 -7.809 1.00 76.69 183 ASP A C 1
ATOM 1435 O O . ASP A 1 183 ? 15.643 -22.145 -6.715 1.00 76.69 183 ASP A O 1
ATOM 1439 N N . ILE A 1 184 ? 14.899 -23.790 -8.050 1.00 79.88 184 ILE A N 1
ATOM 1440 C CA . ILE A 1 184 ? 14.028 -24.420 -7.047 1.00 79.88 184 ILE A CA 1
ATOM 1441 C C . ILE A 1 184 ? 14.822 -25.534 -6.361 1.00 79.88 184 ILE A C 1
ATOM 1443 O O . ILE A 1 184 ? 15.144 -26.554 -6.971 1.00 79.88 184 ILE A O 1
ATOM 1447 N N . VAL A 1 185 ? 15.171 -25.319 -5.090 1.00 66.94 185 VAL A N 1
ATOM 1448 C CA . VAL A 1 185 ? 16.249 -26.047 -4.409 1.00 66.94 185 VAL A CA 1
ATOM 1449 C C . VAL A 1 185 ? 15.749 -27.264 -3.626 1.00 66.94 185 VAL A C 1
ATOM 1451 O O . VAL A 1 185 ? 16.498 -28.241 -3.598 1.00 66.94 185 VAL A O 1
ATOM 1454 N N . ARG A 1 186 ? 14.532 -27.246 -3.033 1.00 62.06 186 ARG A N 1
ATOM 1455 C CA . ARG A 1 186 ? 13.828 -28.400 -2.393 1.00 62.06 186 ARG A CA 1
ATOM 1456 C C . ARG A 1 186 ? 12.494 -28.014 -1.711 1.00 62.06 186 ARG A C 1
ATOM 1458 O O . ARG A 1 186 ? 12.123 -26.841 -1.692 1.00 62.06 186 ARG A O 1
ATOM 1465 N N . ARG A 1 187 ? 11.763 -29.010 -1.172 1.00 52.53 187 ARG A N 1
ATOM 1466 C CA . ARG A 1 187 ? 10.607 -28.809 -0.267 1.00 52.53 187 ARG A CA 1
ATOM 1467 C C . ARG A 1 187 ? 11.105 -28.274 1.081 1.00 52.53 187 ARG A C 1
ATOM 1469 O O . ARG A 1 187 ? 12.036 -28.841 1.641 1.00 52.53 187 ARG A O 1
ATOM 1476 N N . ALA A 1 188 ? 10.453 -27.241 1.615 1.00 49.97 188 ALA A N 1
ATOM 1477 C CA . ALA A 1 188 ? 10.844 -26.566 2.862 1.00 49.97 188 ALA A CA 1
ATOM 1478 C C . ALA A 1 188 ? 10.795 -27.455 4.131 1.00 49.97 188 ALA A C 1
ATOM 1480 O O . ALA A 1 188 ? 11.221 -27.033 5.203 1.00 49.97 188 ALA A O 1
ATOM 1481 N N . GLU A 1 189 ? 10.261 -28.675 4.030 1.00 44.81 189 GLU A N 1
ATOM 1482 C CA . GLU A 1 189 ? 10.126 -29.632 5.139 1.00 44.81 189 GLU A CA 1
ATOM 1483 C C . GLU A 1 189 ? 11.405 -30.456 5.391 1.00 44.81 189 GLU A C 1
ATOM 1485 O O . GLU A 1 189 ? 11.579 -31.013 6.477 1.00 44.81 189 GLU A O 1
ATOM 1490 N N . ASP A 1 190 ? 12.337 -30.493 4.434 1.00 40.31 190 ASP A N 1
ATOM 1491 C CA . ASP A 1 190 ? 13.607 -31.209 4.568 1.00 40.31 190 ASP A CA 1
ATOM 1492 C C . ASP A 1 190 ? 14.657 -30.285 5.201 1.00 40.31 190 ASP A C 1
ATOM 1494 O O . ASP A 1 190 ? 15.416 -29.600 4.515 1.00 40.31 190 ASP A O 1
ATOM 1498 N N . GLY A 1 191 ? 14.657 -30.242 6.537 1.00 34.22 191 GLY A N 1
ATOM 1499 C CA . GLY A 1 191 ? 15.477 -29.356 7.363 1.00 34.22 191 GLY A CA 1
ATOM 1500 C C . GLY A 1 191 ? 16.919 -29.164 6.878 1.00 34.22 191 GLY A C 1
ATOM 1501 O O . GLY A 1 191 ? 17.720 -30.098 6.827 1.00 34.22 191 GLY A O 1
ATOM 1502 N N . TRP A 1 192 ? 17.261 -27.911 6.588 1.00 36.78 192 TRP A N 1
ATOM 1503 C CA . TRP A 1 192 ? 18.627 -27.471 6.343 1.00 36.78 192 TRP A CA 1
ATOM 1504 C C . TRP A 1 192 ? 19.212 -26.847 7.613 1.00 36.78 192 TRP A C 1
ATOM 1506 O O . TRP A 1 192 ? 18.742 -25.810 8.087 1.00 36.78 192 TRP A O 1
ATOM 1516 N N . GLU A 1 193 ? 20.273 -27.452 8.151 1.00 31.11 193 GLU A N 1
ATOM 1517 C CA . GLU A 1 193 ? 21.150 -26.753 9.086 1.00 31.11 193 GLU A CA 1
ATOM 1518 C C . GLU A 1 193 ? 21.998 -25.739 8.300 1.00 31.11 193 GLU A C 1
ATOM 1520 O O . GLU A 1 193 ? 22.663 -26.114 7.329 1.00 31.11 193 GLU A O 1
ATOM 1525 N N . PRO A 1 194 ? 21.997 -24.450 8.688 1.00 33.75 194 PRO A N 1
ATOM 1526 C CA . PRO A 1 194 ? 22.802 -23.445 8.011 1.00 33.75 194 PRO A CA 1
ATOM 1527 C C . PRO A 1 194 ? 24.284 -23.836 8.091 1.00 33.75 194 PRO A C 1
ATOM 1529 O O . PRO A 1 194 ? 24.722 -24.299 9.148 1.00 33.75 194 PRO A O 1
ATOM 1532 N N . PRO A 1 195 ? 25.094 -23.604 7.038 1.00 31.91 195 PRO A N 1
ATOM 1533 C CA . PRO A 1 195 ? 26.528 -23.803 7.127 1.00 31.91 195 PRO A CA 1
ATOM 1534 C C . PRO A 1 195 ? 27.052 -23.007 8.315 1.00 31.91 195 PRO A C 1
ATOM 1536 O O . PRO A 1 195 ? 26.878 -21.785 8.395 1.00 31.91 195 PRO A O 1
ATOM 1539 N N . SER A 1 196 ? 27.670 -23.714 9.256 1.00 43.28 196 SER A N 1
ATOM 1540 C CA . SER A 1 196 ? 28.383 -23.131 10.378 1.00 43.28 196 SER A CA 1
ATOM 1541 C C . SER A 1 196 ? 29.603 -22.386 9.843 1.00 43.28 196 SER A C 1
ATOM 1543 O O . SER A 1 196 ? 30.685 -22.946 9.765 1.00 43.28 196 SER A O 1
ATOM 1545 N N . GLU A 1 197 ? 29.380 -21.157 9.385 1.00 37.41 197 GLU A N 1
ATOM 1546 C CA . GLU A 1 197 ? 30.274 -20.000 9.415 1.00 37.41 197 GLU A CA 1
ATOM 1547 C C . GLU A 1 197 ? 29.632 -18.868 8.603 1.00 37.41 197 GLU A C 1
ATOM 1549 O O . GLU A 1 197 ? 30.007 -18.529 7.482 1.00 37.41 197 GLU A O 1
ATOM 1554 N N . CYS A 1 198 ? 28.655 -18.218 9.238 1.00 29.48 198 CYS A N 1
ATOM 1555 C CA . CYS A 1 198 ? 28.369 -16.814 8.989 1.00 29.48 198 CYS A CA 1
ATOM 1556 C C . CYS A 1 198 ? 29.627 -16.018 9.365 1.00 29.48 198 CYS A C 1
ATOM 1558 O O . CYS A 1 198 ? 29.831 -15.616 10.516 1.00 29.48 198 CYS A O 1
ATOM 1560 N N . GLY A 1 199 ? 30.512 -15.833 8.387 1.00 31.06 199 GLY A N 1
ATOM 1561 C CA . GLY A 1 199 ? 31.604 -14.884 8.480 1.00 31.06 199 GLY A CA 1
ATOM 1562 C C . GLY A 1 199 ? 31.011 -13.496 8.673 1.00 31.06 199 GLY A C 1
ATOM 1563 O O . GLY A 1 199 ? 30.562 -12.868 7.718 1.00 31.06 199 GLY A O 1
ATOM 1564 N N . LYS A 1 200 ? 30.989 -13.025 9.926 1.00 29.92 200 LYS A N 1
ATOM 1565 C CA . LYS A 1 200 ? 30.646 -11.650 10.300 1.00 29.92 200 LYS A CA 1
ATOM 1566 C C . LYS A 1 200 ? 31.336 -10.704 9.321 1.00 29.92 200 LYS A C 1
ATOM 1568 O O . LYS A 1 200 ? 32.560 -10.565 9.361 1.00 29.92 200 LYS A O 1
ATOM 1573 N N . LEU A 1 201 ? 30.557 -10.053 8.457 1.00 35.94 201 LEU A N 1
ATOM 1574 C CA . LEU A 1 201 ? 31.058 -8.987 7.602 1.00 35.94 201 LEU A CA 1
ATOM 1575 C C . LEU A 1 201 ? 31.699 -7.941 8.518 1.00 35.94 201 LEU A C 1
ATOM 1577 O O . LEU A 1 201 ? 31.022 -7.263 9.296 1.00 35.94 201 LEU A O 1
ATOM 1581 N N . LYS A 1 202 ? 33.032 -7.847 8.470 1.00 27.41 202 LYS A N 1
ATOM 1582 C CA . LYS A 1 202 ? 33.759 -6.757 9.115 1.00 27.41 202 LYS A CA 1
ATOM 1583 C C . LYS A 1 202 ? 33.195 -5.467 8.536 1.00 27.41 202 LYS A C 1
ATOM 1585 O O . LYS A 1 202 ? 33.168 -5.293 7.322 1.00 27.41 202 LYS A O 1
ATOM 1590 N N . LYS A 1 203 ? 32.739 -4.576 9.420 1.00 29.70 203 LYS A N 1
ATOM 1591 C CA . LYS A 1 203 ? 32.333 -3.205 9.101 1.00 29.70 203 LYS A CA 1
ATOM 1592 C C . LYS A 1 203 ? 33.480 -2.560 8.316 1.00 29.70 203 LYS A C 1
ATOM 1594 O O . LYS A 1 203 ? 34.483 -2.158 8.905 1.00 29.70 203 LYS A O 1
ATOM 1599 N N . VAL A 1 204 ? 33.369 -2.518 6.991 1.00 27.88 204 VAL A N 1
ATOM 1600 C CA . VAL A 1 204 ? 34.325 -1.788 6.164 1.00 27.88 204 VAL A CA 1
ATOM 1601 C C . VAL A 1 204 ? 34.113 -0.317 6.494 1.00 27.88 204 VAL A C 1
ATOM 1603 O O . VAL A 1 204 ? 33.007 0.215 6.374 1.00 27.88 204 VAL A O 1
ATOM 1606 N N . LYS A 1 205 ? 35.165 0.321 7.011 1.00 26.33 205 LYS A N 1
ATOM 1607 C CA . LYS A 1 205 ? 35.222 1.767 7.221 1.00 26.33 205 LYS A CA 1
ATOM 1608 C C . LYS A 1 205 ? 34.873 2.409 5.877 1.00 26.33 205 LYS A C 1
ATOM 1610 O O . LYS A 1 205 ? 35.541 2.112 4.892 1.00 26.33 205 LYS A O 1
ATOM 1615 N N . ARG A 1 206 ? 33.823 3.238 5.833 1.00 30.56 206 ARG A N 1
ATOM 1616 C CA . ARG A 1 206 ? 33.512 4.078 4.667 1.00 30.56 206 ARG A CA 1
ATOM 1617 C C . ARG A 1 206 ? 34.796 4.818 4.300 1.00 30.56 206 ARG A C 1
ATOM 1619 O O . ARG A 1 206 ? 35.235 5.679 5.060 1.00 30.56 206 ARG A O 1
ATOM 1626 N N . VAL A 1 207 ? 35.412 4.432 3.189 1.00 28.20 207 VAL A N 1
ATOM 1627 C CA . VAL A 1 207 ? 36.402 5.274 2.533 1.00 28.20 207 VAL A CA 1
ATOM 1628 C C . VAL A 1 207 ? 35.598 6.434 1.968 1.00 28.20 207 VAL A C 1
ATOM 1630 O O . VAL A 1 207 ? 34.655 6.230 1.205 1.00 28.20 207 VAL A O 1
ATOM 1633 N N . SER A 1 208 ? 35.897 7.631 2.456 1.00 34.00 208 SER A N 1
ATOM 1634 C CA . SER A 1 208 ? 35.402 8.890 1.923 1.00 34.00 208 SER A CA 1
ATOM 1635 C C . SER A 1 208 ? 35.851 8.968 0.466 1.00 34.00 208 SER A C 1
ATOM 1637 O O . SER A 1 208 ? 37.034 9.159 0.202 1.00 34.00 208 SER A O 1
ATOM 1639 N N . LEU A 1 209 ? 34.929 8.739 -0.464 1.00 32.97 209 LEU A N 1
ATOM 1640 C CA . LEU A 1 209 ? 35.138 9.063 -1.867 1.00 32.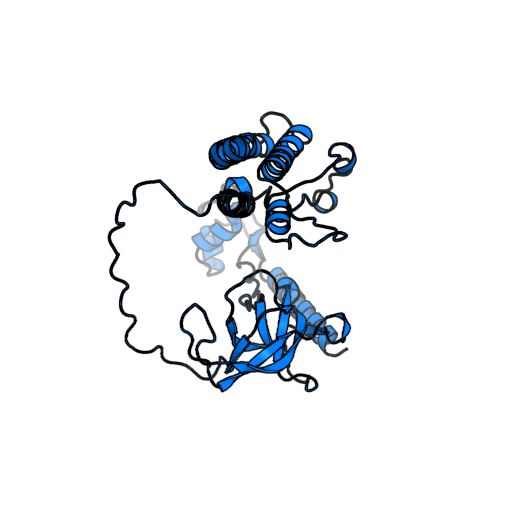97 209 LEU A CA 1
ATOM 1641 C C . LEU A 1 209 ? 34.649 10.497 -2.069 1.00 32.97 209 LEU A C 1
ATOM 1643 O O . LEU A 1 209 ? 33.519 10.831 -1.706 1.00 32.97 209 LEU A O 1
ATOM 1647 N N . ASP A 1 210 ? 35.561 11.323 -2.567 1.00 27.58 210 ASP A N 1
ATOM 1648 C CA . ASP A 1 210 ? 35.331 12.680 -3.061 1.00 27.58 210 ASP A CA 1
ATOM 1649 C C . ASP A 1 210 ? 34.226 12.657 -4.146 1.00 27.58 210 ASP A C 1
ATOM 1651 O O . ASP A 1 210 ? 34.126 11.665 -4.877 1.00 27.58 210 ASP A O 1
ATOM 1655 N N . PRO A 1 211 ? 33.353 13.676 -4.260 1.00 42.88 211 PRO A N 1
ATOM 1656 C CA . PRO A 1 211 ? 32.182 13.639 -5.116 1.00 42.88 211 PRO A CA 1
ATOM 1657 C C . PRO A 1 211 ? 32.529 14.183 -6.498 1.00 42.88 211 PRO A C 1
ATOM 1659 O O . PRO A 1 211 ? 32.342 15.364 -6.753 1.00 42.88 211 PRO A O 1
ATOM 1662 N N . THR A 1 212 ? 33.010 13.344 -7.406 1.00 39.47 212 THR A N 1
ATOM 1663 C CA . THR A 1 212 ? 33.010 13.661 -8.842 1.00 39.47 212 THR A CA 1
ATOM 1664 C C . THR A 1 212 ? 32.993 12.363 -9.653 1.00 39.47 212 THR A C 1
ATOM 1666 O O . THR A 1 212 ? 33.744 11.440 -9.363 1.00 39.47 212 THR A O 1
ATOM 1669 N N . GLU A 1 213 ? 32.094 12.307 -10.642 1.00 40.69 213 GLU A N 1
ATOM 1670 C CA . GLU A 1 213 ? 32.022 11.316 -11.734 1.00 40.69 213 GLU A CA 1
ATOM 1671 C C . GLU A 1 213 ? 31.357 9.955 -11.428 1.00 40.69 213 GLU A C 1
ATOM 1673 O O . GLU A 1 213 ? 31.978 8.897 -11.335 1.00 40.69 213 GLU A O 1
ATOM 1678 N N . GLY A 1 214 ? 30.021 9.982 -11.338 1.00 44.25 214 GLY A N 1
ATOM 1679 C CA . GLY A 1 214 ? 29.179 8.847 -11.751 1.00 44.25 214 GLY A CA 1
ATOM 1680 C C . GLY A 1 214 ? 28.807 8.973 -13.239 1.00 44.25 214 GLY A C 1
ATOM 1681 O O . GLY A 1 214 ? 29.041 10.036 -13.806 1.00 44.25 214 GLY A O 1
ATOM 1682 N N . PRO A 1 215 ? 28.225 7.938 -13.882 1.00 48.16 215 PRO A N 1
ATOM 1683 C CA . PRO A 1 215 ? 27.808 8.036 -15.283 1.00 48.16 215 PRO A CA 1
ATOM 1684 C C . PRO A 1 215 ? 26.852 9.225 -15.456 1.00 48.16 215 PRO A C 1
ATOM 1686 O O . PRO A 1 215 ? 25.876 9.342 -14.714 1.00 48.16 215 PRO A O 1
ATOM 1689 N N . GLU A 1 216 ? 27.169 10.123 -16.385 1.00 61.00 216 GLU A N 1
ATOM 1690 C CA . GLU A 1 216 ? 26.398 11.335 -16.669 1.00 61.00 216 GLU A CA 1
ATOM 1691 C C . GLU A 1 216 ? 25.381 11.069 -17.785 1.00 61.00 216 GLU A C 1
ATOM 1693 O O . GLU A 1 216 ? 25.666 10.332 -18.730 1.00 61.00 216 GLU A O 1
ATOM 1698 N N . GLY A 1 217 ? 24.185 11.651 -17.670 1.00 72.31 217 GLY A N 1
ATOM 1699 C CA . GLY A 1 217 ? 23.150 11.594 -18.704 1.00 72.31 217 GLY A CA 1
ATOM 1700 C C . GLY A 1 217 ? 21.737 11.285 -18.183 1.00 72.31 217 GLY A C 1
ATOM 1701 O O . GLY A 1 217 ? 21.567 10.921 -17.014 1.00 72.31 217 GLY A O 1
ATOM 1702 N N . PRO A 1 218 ? 20.717 11.377 -19.060 1.00 74.56 218 PRO A N 1
ATOM 1703 C CA . PRO A 1 218 ? 19.301 11.307 -18.682 1.00 74.56 218 PRO A CA 1
ATOM 1704 C C . PRO A 1 218 ? 18.913 10.011 -17.959 1.00 74.56 218 PRO A C 1
ATOM 1706 O O . PRO A 1 218 ? 18.155 10.027 -16.995 1.00 74.56 218 PRO A O 1
ATOM 1709 N N . GLU A 1 219 ? 19.479 8.877 -18.370 1.00 76.62 219 GLU A N 1
ATOM 1710 C CA . GLU A 1 219 ? 19.190 7.574 -17.764 1.00 76.62 219 GLU A CA 1
ATOM 1711 C C . GLU A 1 219 ? 19.782 7.443 -16.349 1.00 76.62 219 GLU A C 1
ATOM 1713 O O . GLU A 1 219 ? 19.157 6.894 -15.435 1.00 76.62 219 GLU A O 1
ATOM 1718 N N . ALA A 1 220 ? 20.964 8.023 -16.122 1.00 81.94 220 ALA A N 1
ATOM 1719 C CA . ALA A 1 220 ? 21.550 8.106 -14.791 1.00 81.94 220 ALA A CA 1
ATOM 1720 C C . ALA A 1 220 ? 20.743 9.048 -13.883 1.00 81.94 220 ALA A C 1
ATOM 1722 O O . ALA A 1 220 ? 20.551 8.747 -12.701 1.00 81.94 220 ALA A O 1
ATOM 1723 N N . ASP A 1 221 ? 20.214 10.144 -14.430 1.00 86.31 221 ASP A N 1
ATOM 1724 C CA . ASP A 1 221 ? 19.303 11.044 -13.721 1.00 86.31 221 ASP A CA 1
ATOM 1725 C C . ASP A 1 221 ? 17.999 10.365 -13.329 1.00 86.31 221 ASP A C 1
ATOM 1727 O O . ASP A 1 221 ? 17.597 10.465 -12.169 1.00 86.31 221 ASP A O 1
ATOM 1731 N N . LEU A 1 222 ? 17.379 9.601 -14.227 1.00 87.25 222 LEU A N 1
ATOM 1732 C CA . LEU A 1 222 ? 16.175 8.826 -13.921 1.00 87.25 222 LEU A CA 1
ATOM 1733 C C . LEU A 1 222 ? 16.441 7.755 -12.858 1.00 87.25 222 LEU A C 1
ATOM 1735 O O . LEU A 1 222 ? 15.649 7.591 -11.928 1.00 87.25 222 LEU A O 1
ATOM 1739 N N . ARG A 1 223 ? 17.609 7.101 -12.880 1.00 87.19 223 ARG A N 1
ATOM 1740 C CA . ARG A 1 223 ? 18.016 6.179 -11.806 1.00 87.19 223 ARG A CA 1
ATOM 1741 C C . ARG A 1 223 ? 18.180 6.889 -10.458 1.00 87.19 223 ARG A C 1
ATOM 1743 O O . ARG A 1 223 ? 17.811 6.335 -9.416 1.00 87.19 223 ARG A O 1
ATOM 1750 N N . ARG A 1 224 ? 18.712 8.115 -10.452 1.00 88.44 224 ARG A N 1
ATOM 1751 C CA . ARG A 1 224 ? 18.789 8.958 -9.245 1.00 88.44 224 ARG A CA 1
ATOM 1752 C C . ARG A 1 224 ? 17.400 9.413 -8.785 1.00 88.44 224 ARG A C 1
ATOM 1754 O O . ARG A 1 224 ? 17.140 9.380 -7.581 1.00 88.44 224 ARG A O 1
ATOM 1761 N N . CYS A 1 225 ? 16.495 9.737 -9.710 1.00 88.38 225 CYS A N 1
ATOM 1762 C CA . CYS A 1 225 ? 15.092 10.047 -9.425 1.00 88.38 225 CYS A CA 1
ATOM 1763 C C . CYS A 1 225 ? 14.392 8.854 -8.766 1.00 88.38 225 CYS A C 1
ATOM 1765 O O . CYS A 1 225 ? 13.801 9.005 -7.700 1.00 88.38 225 CYS A O 1
ATOM 1767 N N . LYS A 1 226 ? 14.553 7.642 -9.314 1.00 89.69 226 LYS A N 1
ATOM 1768 C CA . LYS A 1 226 ? 14.056 6.393 -8.715 1.00 89.69 226 LYS A CA 1
ATOM 1769 C C . LYS A 1 226 ? 14.548 6.221 -7.285 1.00 89.69 226 LYS A C 1
ATOM 1771 O O . LYS A 1 226 ? 13.754 5.975 -6.378 1.00 89.69 226 LYS A O 1
ATOM 1776 N N . ALA A 1 227 ? 15.843 6.413 -7.041 1.00 90.06 227 ALA A N 1
ATOM 1777 C CA . ALA A 1 227 ? 16.383 6.347 -5.686 1.00 90.06 227 ALA A CA 1
ATOM 1778 C C . ALA A 1 227 ? 15.773 7.414 -4.753 1.00 90.06 227 ALA A C 1
ATOM 1780 O O . ALA A 1 227 ? 15.511 7.119 -3.585 1.00 90.06 227 ALA A O 1
ATOM 1781 N N . ALA A 1 228 ? 15.525 8.631 -5.247 1.00 91.44 228 ALA A N 1
ATOM 1782 C CA . ALA A 1 228 ? 14.878 9.697 -4.487 1.00 91.44 228 ALA A CA 1
ATOM 1783 C C . ALA A 1 228 ? 13.419 9.353 -4.135 1.00 91.44 228 ALA A C 1
ATOM 1785 O O . ALA A 1 228 ? 13.051 9.446 -2.962 1.00 91.44 228 ALA A O 1
ATOM 1786 N N . VAL A 1 229 ? 12.626 8.875 -5.100 1.00 91.62 229 VAL A N 1
ATOM 1787 C CA . VAL A 1 229 ? 11.229 8.442 -4.902 1.00 91.62 229 VAL A CA 1
ATOM 1788 C C . VAL A 1 229 ? 11.148 7.287 -3.903 1.00 91.62 229 VAL A C 1
ATOM 1790 O O . VAL A 1 229 ? 10.384 7.348 -2.943 1.00 91.62 229 VAL A O 1
ATOM 1793 N N . GLN A 1 230 ? 12.027 6.289 -4.015 1.00 89.69 230 GLN A N 1
ATOM 1794 C CA . GLN A 1 230 ? 12.095 5.176 -3.060 1.00 89.69 230 GLN A CA 1
ATOM 1795 C C . GLN A 1 230 ? 12.450 5.625 -1.633 1.00 89.69 230 GLN A C 1
ATOM 1797 O O . GLN A 1 230 ? 12.052 4.995 -0.652 1.00 89.69 230 GLN A O 1
ATOM 1802 N N . GLN A 1 231 ? 13.205 6.716 -1.482 1.00 90.81 231 GLN A N 1
ATOM 1803 C CA . GLN A 1 231 ? 13.468 7.306 -0.169 1.00 90.81 231 GLN A CA 1
ATOM 1804 C C . GLN A 1 231 ? 12.275 8.104 0.364 1.00 90.81 231 GLN A C 1
ATOM 1806 O O . GLN A 1 231 ? 12.082 8.120 1.579 1.00 90.81 231 GLN A O 1
ATOM 1811 N N . LEU A 1 232 ? 11.478 8.730 -0.508 1.00 91.25 232 LEU A N 1
ATOM 1812 C CA . LEU A 1 232 ? 10.226 9.388 -0.130 1.00 91.25 232 LEU A CA 1
ATOM 1813 C C . LEU A 1 232 ? 9.194 8.360 0.348 1.00 91.25 232 LEU A C 1
ATOM 1815 O O . LEU A 1 232 ? 8.675 8.520 1.445 1.00 91.25 232 LEU A O 1
ATOM 1819 N N . ILE A 1 233 ? 8.986 7.255 -0.377 1.00 90.81 233 ILE A N 1
ATOM 1820 C CA . ILE A 1 233 ? 8.028 6.186 -0.014 1.00 90.81 233 ILE A CA 1
ATOM 1821 C C . ILE A 1 233 ? 8.281 5.622 1.397 1.00 90.81 233 ILE A C 1
ATOM 1823 O O . ILE A 1 233 ? 7.347 5.280 2.128 1.00 90.81 233 ILE A O 1
ATOM 1827 N N . LYS A 1 234 ? 9.551 5.548 1.813 1.00 91.94 234 LYS A N 1
ATOM 1828 C CA . LYS A 1 234 ? 9.963 5.045 3.136 1.00 91.94 234 LYS A CA 1
ATOM 1829 C C . LYS A 1 234 ? 9.695 6.017 4.284 1.00 91.94 234 LYS A C 1
ATOM 1831 O O . LYS A 1 234 ? 9.801 5.619 5.443 1.00 91.94 234 LYS A O 1
ATOM 1836 N N . MET A 1 235 ? 9.393 7.282 3.999 1.00 92.44 235 MET A N 1
ATOM 1837 C CA . MET A 1 235 ? 9.027 8.243 5.034 1.00 92.44 235 MET A CA 1
ATOM 1838 C C . MET A 1 235 ? 7.693 7.838 5.670 1.00 92.44 235 MET A C 1
ATOM 1840 O O . MET A 1 235 ? 6.809 7.303 5.004 1.00 92.44 235 MET A O 1
ATOM 1844 N N . LYS A 1 236 ? 7.533 8.099 6.971 1.00 93.06 236 LYS A N 1
ATOM 1845 C CA . LYS A 1 236 ? 6.280 7.807 7.689 1.00 93.06 236 LYS A CA 1
ATOM 1846 C C . LYS A 1 236 ? 5.104 8.582 7.084 1.00 93.06 236 LYS A C 1
ATOM 1848 O O . LYS A 1 236 ? 4.014 8.057 6.945 1.00 93.06 236 LYS A O 1
ATOM 1853 N N . GLN A 1 237 ? 5.371 9.822 6.699 1.00 91.94 237 GLN A N 1
ATOM 1854 C CA . GLN A 1 237 ? 4.428 10.760 6.099 1.00 91.94 237 GLN A CA 1
ATOM 1855 C C . GLN A 1 237 ? 3.916 10.298 4.728 1.00 91.94 237 GLN A C 1
ATOM 1857 O O . GLN A 1 237 ? 2.887 10.775 4.268 1.00 91.94 237 GLN A O 1
ATOM 1862 N N . ALA A 1 238 ? 4.628 9.372 4.079 1.00 92.69 238 ALA A N 1
ATOM 1863 C CA . ALA A 1 238 ? 4.292 8.897 2.748 1.00 92.69 238 ALA A CA 1
ATOM 1864 C C . ALA A 1 238 ? 3.111 7.925 2.721 1.00 92.69 238 ALA A C 1
ATOM 1866 O O . ALA A 1 238 ? 2.621 7.663 1.635 1.00 92.69 238 ALA A O 1
ATOM 1867 N N . GLU A 1 239 ? 2.685 7.379 3.868 1.00 92.25 239 GLU A N 1
ATOM 1868 C CA . GLU A 1 239 ? 1.701 6.289 3.972 1.00 92.25 239 GLU A CA 1
ATOM 1869 C C . GLU A 1 239 ? 0.451 6.513 3.109 1.00 92.25 239 GLU A C 1
ATOM 1871 O O . GLU A 1 239 ? 0.109 5.647 2.315 1.00 92.25 239 GLU A O 1
ATOM 1876 N N . ILE A 1 240 ? -0.142 7.706 3.173 1.00 87.56 240 ILE A N 1
ATOM 1877 C CA . ILE A 1 240 ? -1.353 8.086 2.422 1.00 87.56 240 ILE A CA 1
ATOM 1878 C C . ILE A 1 240 ? -1.107 8.472 0.954 1.00 87.56 240 ILE A C 1
ATOM 1880 O O . ILE A 1 240 ? -2.044 8.818 0.247 1.00 87.56 240 ILE A O 1
ATOM 1884 N N . PHE A 1 241 ? 0.150 8.466 0.510 1.00 92.06 241 PHE A N 1
ATOM 1885 C CA . PHE A 1 241 ? 0.570 8.832 -0.845 1.00 92.06 241 PHE A CA 1
ATOM 1886 C C . PHE A 1 241 ? 1.238 7.662 -1.580 1.00 92.06 241 PHE A C 1
ATOM 1888 O O . PHE A 1 241 ? 1.792 7.871 -2.657 1.00 92.06 241 PHE A O 1
ATOM 1895 N N . ARG A 1 242 ? 1.293 6.460 -0.982 1.00 89.19 242 ARG A N 1
ATOM 1896 C CA . ARG A 1 242 ? 1.975 5.294 -1.578 1.00 89.19 242 ARG A CA 1
ATOM 1897 C C . ARG A 1 242 ? 1.185 4.642 -2.700 1.00 89.19 242 ARG A C 1
ATOM 1899 O O . ARG A 1 242 ? 1.803 4.022 -3.554 1.00 89.19 242 ARG A O 1
ATOM 1906 N N . GLU A 1 243 ? -0.131 4.762 -2.645 1.00 87.31 243 GLU A N 1
ATOM 1907 C CA . GLU A 1 243 ? -1.073 4.132 -3.560 1.00 87.31 243 GLU A CA 1
ATOM 1908 C C . GLU A 1 243 ? -2.081 5.182 -4.044 1.00 87.31 243 GLU A C 1
ATOM 1910 O O . GLU A 1 243 ? -2.250 6.213 -3.375 1.00 87.31 243 GLU A O 1
ATOM 1915 N N . PRO A 1 244 ? -2.741 4.949 -5.194 1.00 85.50 244 PRO A N 1
ATOM 1916 C CA . PRO A 1 244 ? -3.821 5.803 -5.664 1.00 85.50 244 PRO A CA 1
ATOM 1917 C C . PRO A 1 244 ? -4.902 5.979 -4.593 1.00 85.50 244 PRO A C 1
ATOM 1919 O O . PRO A 1 244 ? -5.214 5.056 -3.843 1.00 85.50 244 PRO A O 1
ATOM 1922 N N . VAL A 1 245 ? -5.509 7.166 -4.536 1.00 78.44 245 VAL A N 1
ATOM 1923 C CA . VAL A 1 245 ? -6.625 7.414 -3.617 1.00 78.44 245 VAL A CA 1
ATOM 1924 C C . VAL A 1 245 ? -7.824 6.568 -4.040 1.00 78.44 245 VAL A C 1
ATOM 1926 O O . VAL A 1 245 ? -8.417 6.814 -5.091 1.00 78.44 245 VAL A O 1
ATOM 1929 N N . ASP A 1 246 ? -8.205 5.613 -3.193 1.00 85.75 246 ASP A N 1
ATOM 1930 C CA . ASP A 1 246 ? -9.438 4.838 -3.337 1.00 85.75 246 ASP A CA 1
ATOM 1931 C C . ASP A 1 246 ? -10.643 5.684 -2.897 1.00 85.75 246 ASP A C 1
ATOM 1933 O O . ASP A 1 246 ? -11.160 5.599 -1.780 1.00 85.75 246 ASP A O 1
ATOM 1937 N N . TRP A 1 247 ? -11.040 6.599 -3.778 1.00 73.38 247 TRP A N 1
ATOM 1938 C CA . TRP A 1 247 ? -12.131 7.536 -3.535 1.00 73.38 247 TRP A CA 1
ATOM 1939 C C . TRP A 1 247 ? -13.489 6.830 -3.402 1.00 73.38 247 TRP A C 1
ATOM 1941 O O . TRP A 1 247 ? -14.360 7.357 -2.713 1.00 73.38 247 TRP A O 1
ATOM 1951 N N . GLU A 1 248 ? -13.669 5.635 -3.976 1.00 77.50 248 GLU A N 1
ATOM 1952 C CA . GLU A 1 248 ? -14.889 4.834 -3.815 1.00 77.50 248 GLU A CA 1
ATOM 1953 C C . GLU A 1 248 ? -14.983 4.249 -2.403 1.00 77.50 248 GLU A C 1
ATOM 1955 O O . GLU A 1 248 ? -15.985 4.468 -1.716 1.00 77.50 248 GLU A O 1
ATOM 1960 N N . ALA A 1 249 ? -13.928 3.580 -1.923 1.00 79.50 249 ALA A N 1
ATOM 1961 C CA . ALA A 1 249 ? -13.902 3.015 -0.572 1.00 79.50 249 ALA A CA 1
ATOM 1962 C C . ALA A 1 249 ? -13.971 4.093 0.521 1.00 79.50 249 ALA A C 1
ATOM 1964 O O . ALA A 1 249 ? -14.525 3.861 1.599 1.00 79.50 249 ALA A O 1
ATOM 1965 N N . LEU A 1 250 ? -13.438 5.287 0.243 1.00 74.88 250 LEU A N 1
ATOM 1966 C CA . LEU A 1 250 ? -13.502 6.443 1.140 1.00 74.88 250 LEU A CA 1
ATOM 1967 C C . LEU A 1 250 ? -14.819 7.237 1.027 1.00 74.88 250 LEU A C 1
ATOM 1969 O O . LEU A 1 250 ? -15.032 8.164 1.810 1.00 74.88 250 LEU A O 1
ATOM 1973 N N . GLY A 1 251 ? -15.706 6.893 0.085 1.00 77.00 251 GLY A N 1
ATOM 1974 C CA . GLY A 1 251 ? -16.989 7.574 -0.122 1.00 77.00 251 GLY A CA 1
ATOM 1975 C C . GLY A 1 251 ? -16.869 9.008 -0.656 1.00 77.00 251 GLY A C 1
ATOM 1976 O O . GLY A 1 251 ? -17.764 9.826 -0.443 1.00 77.00 251 GLY A O 1
ATOM 1977 N N . LEU A 1 252 ? -15.765 9.331 -1.330 1.00 80.31 252 LEU A N 1
ATOM 1978 C CA . LEU A 1 252 ? -15.433 10.652 -1.862 1.00 80.31 252 LEU A CA 1
ATOM 1979 C C . LEU A 1 252 ? -16.031 10.840 -3.265 1.00 80.31 252 LEU A C 1
ATOM 1981 O O . LEU A 1 252 ? -15.346 10.748 -4.283 1.00 80.31 252 LEU A O 1
ATOM 1985 N N . THR A 1 253 ? -17.335 11.105 -3.328 1.00 82.31 253 THR A N 1
ATOM 1986 C CA . THR A 1 253 ? -18.096 11.133 -4.592 1.00 82.31 253 THR A CA 1
ATOM 1987 C C . THR A 1 253 ? -17.710 12.261 -5.555 1.00 82.31 253 THR A C 1
ATOM 1989 O O . THR A 1 253 ? -18.044 12.199 -6.734 1.00 82.31 253 THR A O 1
ATOM 1992 N N . ASP A 1 254 ? -17.046 13.310 -5.070 1.00 76.25 254 ASP A N 1
ATOM 1993 C CA . ASP A 1 254 ? -16.619 14.473 -5.855 1.00 76.25 254 ASP A CA 1
ATOM 1994 C C . ASP A 1 254 ? -15.119 14.464 -6.197 1.00 76.25 254 ASP A C 1
ATOM 1996 O O . ASP A 1 254 ? -14.652 15.358 -6.905 1.00 76.25 254 ASP A O 1
ATOM 2000 N N . TYR A 1 255 ? -14.362 13.452 -5.755 1.00 76.25 255 TYR A N 1
ATOM 2001 C CA . TYR A 1 255 ? -12.900 13.436 -5.861 1.00 76.25 255 TYR A CA 1
ATOM 2002 C C . TYR A 1 255 ? -12.407 13.614 -7.298 1.00 76.25 255 TYR A C 1
ATOM 2004 O O . TYR A 1 255 ? -11.636 14.529 -7.564 1.00 76.25 255 TYR A O 1
ATOM 2012 N N . LEU A 1 256 ? -12.915 12.820 -8.245 1.00 80.50 256 LEU A N 1
ATOM 2013 C CA . LEU A 1 256 ? -12.549 12.924 -9.666 1.00 80.50 256 LEU A CA 1
ATOM 2014 C C . LEU A 1 256 ? -13.134 14.159 -10.372 1.00 80.50 256 LEU A C 1
ATOM 2016 O O . LEU A 1 256 ? -12.748 14.474 -11.494 1.00 80.50 256 LEU A O 1
ATOM 2020 N N . THR A 1 257 ? -14.068 14.869 -9.731 1.00 79.56 257 THR A N 1
ATOM 2021 C CA . THR A 1 257 ? -14.570 16.157 -10.236 1.00 79.56 257 THR A CA 1
ATOM 2022 C C . THR A 1 257 ? -13.636 17.299 -9.835 1.00 79.56 257 THR A C 1
ATOM 2024 O O . THR A 1 257 ? -13.446 18.242 -10.600 1.00 79.56 257 THR A O 1
ATOM 2027 N N . VAL A 1 258 ? -13.043 17.216 -8.640 1.00 69.75 258 VAL A N 1
ATOM 2028 C CA . VAL A 1 258 ? -12.101 18.211 -8.108 1.00 69.75 258 VAL A CA 1
ATOM 2029 C C . VAL A 1 258 ? -10.672 17.948 -8.597 1.00 69.75 258 VAL A C 1
ATOM 2031 O O . VAL A 1 258 ? -9.953 18.884 -8.945 1.00 69.75 258 VAL A O 1
ATOM 2034 N N . ILE A 1 259 ? -10.257 16.680 -8.641 1.00 80.81 259 ILE A N 1
ATOM 2035 C CA . ILE A 1 259 ? -8.918 16.234 -9.028 1.00 80.81 259 ILE A CA 1
ATOM 2036 C C . ILE A 1 259 ? -8.946 15.686 -10.452 1.00 80.81 259 ILE A C 1
ATOM 2038 O O . ILE A 1 259 ? -9.362 14.558 -10.697 1.00 80.81 259 ILE A O 1
ATOM 2042 N N . ALA A 1 260 ? -8.453 16.499 -11.388 1.00 75.25 260 ALA A N 1
ATOM 2043 C CA . ALA A 1 260 ? -8.450 16.174 -12.813 1.00 75.25 260 ALA A CA 1
ATOM 2044 C C . ALA A 1 260 ? -7.482 15.036 -13.178 1.00 75.25 260 ALA A C 1
ATOM 2046 O O . ALA A 1 260 ? -7.803 14.196 -14.014 1.00 75.25 260 ALA A O 1
ATOM 2047 N N . THR A 1 261 ? -6.306 15.004 -12.547 1.00 76.38 261 THR A N 1
ATOM 2048 C CA . THR A 1 261 ? -5.267 14.005 -12.828 1.00 76.38 261 THR A CA 1
ATOM 2049 C C . THR A 1 261 ? -4.757 13.428 -11.510 1.00 76.38 261 THR A C 1
ATOM 2051 O O . THR A 1 261 ? -3.838 14.004 -10.923 1.00 76.38 261 THR A O 1
ATOM 2054 N N . PRO A 1 262 ? -5.353 12.334 -11.000 1.00 78.75 262 PRO A N 1
ATOM 2055 C CA . PRO A 1 262 ? -4.863 11.651 -9.805 1.00 78.75 262 PRO A CA 1
ATOM 2056 C C . PRO A 1 262 ? -3.413 11.183 -9.977 1.00 78.75 262 PRO A C 1
ATOM 2058 O O . PRO A 1 262 ? -3.003 10.807 -11.074 1.00 78.75 262 PRO A O 1
ATOM 2061 N N . MET A 1 263 ? -2.635 11.218 -8.895 1.00 90.19 263 MET A N 1
ATOM 2062 C CA . MET A 1 263 ? -1.243 10.767 -8.892 1.00 90.19 263 MET A CA 1
ATOM 2063 C C . MET A 1 263 ? -0.820 10.348 -7.485 1.00 90.19 263 MET A C 1
ATOM 2065 O O . MET A 1 263 ? -1.263 10.941 -6.499 1.00 90.19 263 MET A O 1
ATOM 2069 N N . ASP A 1 264 ? 0.082 9.375 -7.406 1.00 95.62 264 ASP A N 1
ATOM 2070 C CA . ASP A 1 264 ? 0.642 8.829 -6.170 1.00 95.62 264 ASP A CA 1
ATOM 2071 C C . ASP A 1 264 ? 2.094 8.351 -6.380 1.00 95.62 264 ASP A C 1
ATOM 2073 O O . ASP A 1 264 ? 2.591 8.235 -7.504 1.00 95.62 264 ASP A O 1
ATOM 2077 N N . LEU A 1 265 ? 2.809 8.084 -5.286 1.00 88.81 265 LEU A N 1
ATOM 2078 C CA . LEU A 1 265 ? 4.218 7.685 -5.327 1.00 88.81 265 LEU A CA 1
ATOM 2079 C C . LEU A 1 265 ? 4.437 6.281 -5.903 1.00 88.81 265 LEU A C 1
ATOM 2081 O O . LEU A 1 265 ? 5.513 6.027 -6.449 1.00 88.81 265 LEU A O 1
ATOM 2085 N N . GLY A 1 266 ? 3.464 5.379 -5.763 1.00 85.75 266 GLY A N 1
ATOM 2086 C CA . GLY A 1 266 ? 3.504 4.037 -6.334 1.00 85.75 266 GLY A CA 1
ATOM 2087 C C . GLY A 1 266 ? 3.456 4.100 -7.854 1.00 85.75 266 GLY A C 1
ATOM 2088 O O . GLY A 1 266 ? 4.335 3.545 -8.511 1.00 85.75 266 GLY A O 1
ATOM 2089 N N . THR A 1 267 ? 2.525 4.881 -8.406 1.00 84.31 267 THR A N 1
ATOM 2090 C CA . THR A 1 267 ? 2.411 5.141 -9.848 1.00 84.31 267 THR A CA 1
ATOM 2091 C C . THR A 1 267 ? 3.678 5.786 -10.416 1.00 84.31 267 THR A C 1
ATOM 2093 O O . THR A 1 267 ? 4.202 5.323 -11.431 1.00 84.31 267 THR A O 1
ATOM 2096 N N . ILE A 1 268 ? 4.238 6.803 -9.746 1.00 85.88 268 ILE A N 1
ATOM 2097 C CA . ILE A 1 268 ? 5.519 7.419 -10.152 1.00 85.88 268 ILE A CA 1
ATOM 2098 C C . ILE A 1 268 ? 6.655 6.386 -10.118 1.00 85.88 268 ILE A C 1
ATOM 2100 O O . ILE A 1 268 ? 7.488 6.338 -11.023 1.00 85.88 268 ILE A O 1
ATOM 2104 N N . GLY A 1 269 ? 6.693 5.542 -9.083 1.00 87.81 269 GLY A N 1
ATOM 2105 C CA . GLY A 1 269 ? 7.659 4.452 -8.966 1.00 87.81 269 GLY A CA 1
ATOM 2106 C C . GLY A 1 269 ? 7.549 3.446 -10.113 1.00 87.81 269 GLY A C 1
ATOM 2107 O O . GLY A 1 269 ? 8.564 3.103 -10.707 1.00 87.81 269 GLY A O 1
ATOM 2108 N N . ALA A 1 270 ? 6.332 3.033 -10.467 1.00 82.25 270 ALA A N 1
ATOM 2109 C CA . ALA A 1 270 ? 6.079 2.117 -11.574 1.00 82.25 270 ALA A CA 1
ATOM 2110 C C . ALA A 1 270 ? 6.486 2.722 -12.927 1.00 82.25 270 ALA A C 1
ATOM 2112 O O . ALA A 1 270 ? 7.118 2.053 -13.738 1.00 82.25 270 ALA A O 1
ATOM 2113 N N . ARG A 1 271 ? 6.210 4.013 -13.157 1.00 80.25 271 ARG A N 1
ATOM 2114 C CA . ARG A 1 271 ? 6.625 4.720 -14.383 1.00 80.25 271 ARG A CA 1
ATOM 2115 C C . ARG A 1 271 ? 8.136 4.893 -14.503 1.00 80.25 271 ARG A C 1
ATOM 2117 O O . ARG A 1 271 ? 8.659 4.882 -15.609 1.00 80.25 271 ARG A O 1
ATOM 2124 N N . LEU A 1 272 ? 8.848 5.028 -13.384 1.00 83.12 272 LEU A N 1
ATOM 2125 C CA . LEU A 1 272 ? 10.318 5.021 -13.356 1.00 83.12 272 LEU A CA 1
ATOM 2126 C C . LEU A 1 272 ? 10.924 3.637 -13.631 1.00 83.12 272 LEU A C 1
ATOM 2128 O O . LEU A 1 272 ? 12.117 3.549 -13.927 1.00 83.12 272 LEU A O 1
ATOM 2132 N N . ASP A 1 273 ? 10.121 2.582 -13.507 1.00 78.06 273 ASP A N 1
ATOM 2133 C CA . ASP A 1 273 ? 10.527 1.189 -13.697 1.00 78.06 273 ASP A CA 1
ATOM 2134 C C . ASP A 1 273 ? 10.101 0.647 -15.069 1.00 78.06 273 ASP A C 1
ATOM 2136 O O . ASP A 1 273 ? 10.573 -0.415 -15.479 1.00 78.06 273 ASP A O 1
ATOM 2140 N N . ALA A 1 274 ? 9.255 1.392 -15.786 1.00 70.50 274 ALA A N 1
ATOM 2141 C CA . ALA A 1 274 ? 8.780 1.050 -17.115 1.00 70.50 274 ALA A CA 1
ATOM 2142 C C . ALA A 1 274 ? 9.916 1.111 -18.163 1.00 70.50 274 ALA A C 1
ATOM 2144 O O . ALA A 1 274 ? 10.760 2.009 -18.108 1.00 70.50 274 ALA A O 1
ATOM 2145 N N . PRO A 1 275 ? 9.936 0.199 -19.154 1.00 65.38 275 PRO A N 1
ATOM 2146 C CA . PRO A 1 275 ? 10.887 0.249 -20.264 1.00 65.38 275 PRO A CA 1
ATOM 2147 C C . PRO A 1 275 ? 10.731 1.523 -21.110 1.00 65.38 275 PRO A C 1
ATOM 2149 O O . PRO A 1 275 ? 9.611 1.981 -21.364 1.00 65.38 275 PRO A O 1
ATOM 2152 N N . ALA A 1 276 ? 11.844 2.082 -21.593 1.00 55.78 276 ALA A N 1
ATOM 2153 C CA . ALA A 1 276 ? 11.869 3.322 -22.384 1.00 55.78 276 ALA A CA 1
ATOM 2154 C C . ALA A 1 276 ? 11.164 3.204 -23.755 1.00 55.78 276 ALA A C 1
ATOM 2156 O O . ALA A 1 276 ? 10.763 4.204 -24.344 1.00 55.78 276 ALA A O 1
ATOM 2157 N N . ASP A 1 277 ? 10.996 1.982 -24.250 1.00 49.66 277 ASP A N 1
ATOM 2158 C CA . ASP A 1 277 ? 10.402 1.583 -25.528 1.00 49.66 277 ASP A CA 1
ATOM 2159 C C . ASP A 1 277 ? 8.897 1.257 -25.444 1.00 49.66 277 ASP A C 1
ATOM 2161 O O . ASP A 1 277 ? 8.289 0.816 -26.419 1.00 49.66 277 ASP A O 1
ATOM 2165 N N . SER A 1 278 ? 8.263 1.569 -24.309 1.00 44.78 278 SER A N 1
ATOM 2166 C CA . SER A 1 278 ? 6.827 1.385 -24.048 1.00 44.78 278 SER A CA 1
ATOM 2167 C C . SER A 1 278 ? 5.938 2.418 -24.770 1.00 44.78 278 SER A C 1
ATOM 2169 O O . SER A 1 278 ? 5.119 3.101 -24.152 1.00 44.78 278 SER A O 1
ATOM 2171 N N . ALA A 1 279 ? 6.088 2.577 -26.086 1.00 36.22 279 ALA A N 1
ATOM 2172 C CA . ALA A 1 279 ? 5.191 3.401 -26.894 1.00 36.22 279 ALA A CA 1
ATOM 2173 C C . ALA A 1 279 ? 3.836 2.685 -27.058 1.00 36.22 279 ALA A C 1
ATOM 2175 O O . ALA A 1 279 ? 3.701 1.779 -27.876 1.00 36.22 279 ALA A O 1
ATOM 2176 N N . GLY A 1 280 ? 2.831 3.091 -26.272 1.00 36.38 280 GLY A N 1
ATOM 2177 C CA . GLY A 1 280 ? 1.462 2.552 -26.334 1.00 36.38 280 GLY A CA 1
ATOM 2178 C C . GLY A 1 280 ? 0.980 1.800 -25.087 1.00 36.38 280 GLY A C 1
ATOM 2179 O O . GLY A 1 280 ? -0.148 1.316 -25.087 1.00 36.38 280 GLY A O 1
ATOM 2180 N N . VAL A 1 281 ? 1.792 1.724 -24.025 1.00 38.03 281 VAL A N 1
ATOM 2181 C CA . VAL A 1 281 ? 1.398 1.182 -22.709 1.00 38.03 281 VAL A CA 1
ATOM 2182 C C . VAL A 1 281 ? 0.743 2.286 -21.865 1.00 38.03 281 VAL A C 1
ATOM 2184 O O . VAL A 1 281 ? 1.082 3.462 -21.994 1.00 38.03 281 VAL A O 1
ATOM 2187 N N . THR A 1 282 ? -0.185 1.923 -20.979 1.00 36.47 282 THR A N 1
ATOM 2188 C CA . THR A 1 282 ? -0.889 2.842 -20.061 1.00 36.47 282 THR A CA 1
ATOM 2189 C C . THR A 1 282 ? 0.032 3.560 -19.057 1.00 36.47 282 THR A C 1
ATOM 2191 O O . THR A 1 282 ? -0.365 4.573 -18.486 1.00 36.47 282 THR A O 1
ATOM 2194 N N . THR A 1 283 ? 1.276 3.100 -18.887 1.00 50.50 283 THR A N 1
ATOM 2195 C CA . THR A 1 283 ? 2.321 3.682 -18.027 1.00 50.50 283 THR A CA 1
ATOM 2196 C C . THR A 1 283 ? 3.591 3.953 -18.837 1.00 50.50 283 THR A C 1
ATOM 2198 O O . THR A 1 283 ? 4.522 3.153 -18.877 1.00 50.50 283 THR A O 1
ATOM 2201 N N . ALA A 1 284 ? 3.638 5.106 -19.506 1.00 57.38 284 ALA A N 1
ATOM 2202 C CA . ALA A 1 284 ? 4.830 5.548 -20.225 1.00 57.38 284 ALA A CA 1
ATOM 2203 C C . ALA A 1 284 ? 5.985 5.878 -19.258 1.00 57.38 284 ALA A C 1
ATOM 2205 O O . ALA A 1 284 ? 5.775 6.544 -18.232 1.00 57.38 284 ALA A O 1
ATOM 2206 N N . SER A 1 285 ? 7.198 5.444 -19.622 1.00 72.50 285 SER A N 1
ATOM 2207 C CA . SER A 1 285 ? 8.442 5.826 -18.943 1.00 72.50 285 SER A CA 1
ATOM 2208 C C . SER A 1 285 ? 8.645 7.339 -18.993 1.00 72.50 285 SER A C 1
ATOM 2210 O O . SER A 1 285 ? 8.286 7.995 -19.971 1.00 72.50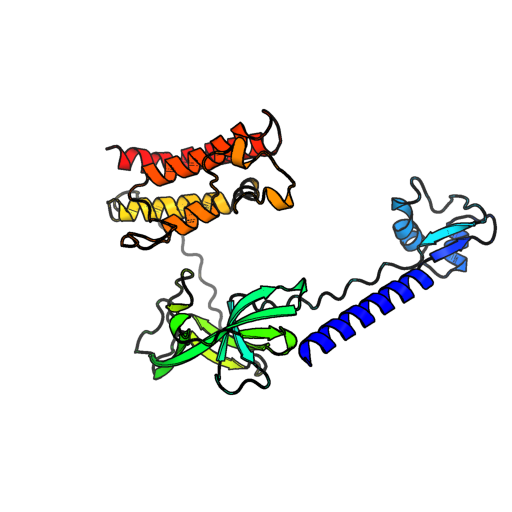 285 SER A O 1
ATOM 2212 N N . TYR A 1 286 ? 9.266 7.891 -17.953 1.00 82.38 286 TYR A N 1
ATOM 2213 C CA . TYR A 1 286 ? 9.687 9.289 -17.949 1.00 82.38 286 TYR A CA 1
ATOM 2214 C C . TYR A 1 286 ? 10.827 9.529 -18.937 1.00 82.38 286 TYR A C 1
ATOM 2216 O O . TYR A 1 286 ? 11.761 8.731 -19.017 1.00 82.38 286 TYR A O 1
ATOM 2224 N N . ALA A 1 287 ? 10.782 10.658 -19.642 1.00 83.31 287 ALA A N 1
ATOM 2225 C CA . ALA A 1 287 ? 11.862 11.088 -20.526 1.00 83.31 287 ALA A CA 1
ATOM 2226 C C . ALA A 1 287 ? 12.928 11.918 -19.790 1.00 83.31 287 ALA A C 1
ATOM 2228 O O . ALA A 1 287 ? 14.063 12.028 -20.253 1.00 83.31 287 ALA A O 1
ATOM 2229 N N . SER A 1 288 ? 12.583 12.525 -18.647 1.00 86.50 288 SER A N 1
ATOM 2230 C CA . SER A 1 288 ? 13.499 13.388 -17.894 1.00 86.50 288 SER A CA 1
ATOM 2231 C C . SER A 1 288 ? 13.147 13.505 -16.409 1.00 86.50 288 SER A C 1
ATOM 2233 O O . SER A 1 288 ? 12.017 13.253 -15.988 1.00 86.50 288 SER A O 1
ATOM 2235 N N . ALA A 1 289 ? 14.107 13.977 -15.606 1.00 87.62 289 ALA A N 1
ATOM 2236 C CA . ALA A 1 289 ? 13.887 14.297 -14.194 1.00 87.62 289 ALA A CA 1
ATOM 2237 C C . ALA A 1 289 ? 12.831 15.401 -13.973 1.00 87.62 289 ALA A C 1
ATOM 2239 O O . ALA A 1 289 ? 12.232 15.466 -12.898 1.00 87.62 289 ALA A O 1
ATOM 2240 N N . LEU A 1 290 ? 12.586 16.253 -14.978 1.00 87.88 290 LEU A N 1
ATOM 2241 C CA . LEU A 1 290 ? 11.561 17.298 -14.927 1.00 87.88 290 LEU A CA 1
ATOM 2242 C C . LEU A 1 290 ? 10.150 16.712 -14.896 1.00 87.88 290 LEU A C 1
ATOM 2244 O O . LEU A 1 290 ? 9.318 17.186 -14.128 1.00 87.88 290 LEU A O 1
ATOM 2248 N N . GLU A 1 291 ? 9.893 15.659 -15.670 1.00 84.31 291 GLU A N 1
ATOM 2249 C CA . GLU A 1 291 ? 8.587 14.992 -15.676 1.00 84.31 291 GLU A CA 1
ATOM 2250 C C . GLU A 1 291 ? 8.317 14.277 -14.347 1.00 84.31 291 GLU A C 1
ATOM 2252 O O . GLU A 1 291 ? 7.218 14.366 -13.803 1.00 84.31 291 GLU A O 1
ATOM 2257 N N . VAL A 1 292 ? 9.346 13.658 -13.758 1.00 88.19 292 VAL A N 1
ATOM 2258 C CA . VAL A 1 292 ? 9.249 13.060 -12.416 1.00 88.19 292 VAL A CA 1
ATOM 2259 C C . VAL A 1 292 ? 8.941 14.129 -11.367 1.00 88.19 292 VAL A C 1
ATOM 2261 O O . VAL A 1 292 ? 8.105 13.928 -10.487 1.00 88.19 292 VAL A O 1
ATOM 2264 N N . ALA A 1 293 ? 9.619 15.279 -11.439 1.00 92.31 293 ALA A N 1
ATOM 2265 C CA . ALA A 1 293 ? 9.381 16.391 -10.525 1.00 92.31 293 ALA A CA 1
ATOM 2266 C C . ALA A 1 293 ? 7.973 16.986 -10.693 1.00 92.31 293 ALA A C 1
ATOM 2268 O O . ALA A 1 293 ? 7.363 17.371 -9.694 1.00 92.31 293 ALA A O 1
ATOM 2269 N N . ALA A 1 294 ? 7.449 17.026 -11.922 1.00 84.50 294 ALA A N 1
ATOM 2270 C CA . ALA A 1 294 ? 6.091 17.472 -12.207 1.00 84.50 294 ALA A CA 1
ATOM 2271 C C . ALA A 1 294 ? 5.049 16.551 -11.557 1.00 84.50 294 ALA A C 1
ATOM 2273 O O . ALA A 1 294 ? 4.187 17.043 -10.831 1.00 84.50 294 ALA A O 1
ATOM 2274 N N . ASP A 1 295 ? 5.177 15.232 -11.723 1.00 89.00 295 ASP A N 1
ATOM 2275 C CA . ASP A 1 295 ? 4.243 14.281 -11.112 1.00 89.00 295 ASP A CA 1
ATOM 2276 C C . ASP A 1 295 ? 4.362 14.249 -9.588 1.00 89.00 295 ASP A C 1
ATOM 2278 O O . ASP A 1 295 ? 3.345 14.215 -8.900 1.00 89.00 295 ASP A O 1
ATOM 2282 N N . LEU A 1 296 ? 5.575 14.356 -9.028 1.00 92.69 296 LEU A N 1
ATOM 2283 C CA . LEU A 1 296 ? 5.741 14.546 -7.583 1.00 92.69 296 LEU A CA 1
ATOM 2284 C C . LEU A 1 296 ? 5.007 15.807 -7.114 1.00 92.69 296 LEU A C 1
ATOM 2286 O O . LEU A 1 296 ? 4.283 15.762 -6.124 1.00 92.69 296 LEU A O 1
ATOM 2290 N N . GLY A 1 297 ? 5.160 16.922 -7.832 1.00 89.69 297 GLY A N 1
ATOM 2291 C CA . GLY A 1 297 ? 4.429 18.158 -7.563 1.00 89.69 297 GLY A CA 1
ATOM 2292 C C . GLY A 1 297 ? 2.912 17.972 -7.611 1.00 89.69 297 GLY A C 1
ATOM 2293 O O . GLY A 1 297 ? 2.210 18.507 -6.752 1.00 89.69 297 GLY A O 1
ATOM 2294 N N . LEU A 1 298 ? 2.423 17.176 -8.565 1.00 89.94 298 LEU A N 1
ATOM 2295 C CA . LEU A 1 298 ? 1.008 16.869 -8.750 1.00 89.94 298 LEU A CA 1
ATOM 2296 C C . LEU A 1 298 ? 0.421 16.093 -7.563 1.00 89.94 298 LEU A C 1
ATOM 2298 O O . LEU A 1 298 ? -0.665 16.448 -7.112 1.00 89.94 298 LEU A O 1
ATOM 2302 N N . VAL A 1 299 ? 1.148 15.123 -6.986 1.00 92.12 299 VAL A N 1
ATOM 2303 C CA . VAL A 1 299 ? 0.710 14.416 -5.759 1.00 92.12 299 VAL A CA 1
ATOM 2304 C C . VAL A 1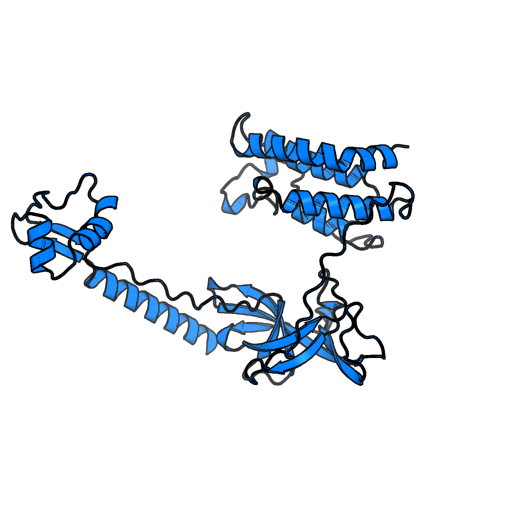 299 ? 0.386 15.419 -4.648 1.00 92.12 299 VAL A C 1
ATOM 2306 O O . VAL A 1 299 ? -0.688 15.379 -4.044 1.00 92.12 299 VAL A O 1
ATOM 2309 N N . TRP A 1 300 ? 1.301 16.358 -4.389 1.00 95.00 300 TRP A N 1
ATOM 2310 C CA . TRP A 1 300 ? 1.148 17.327 -3.300 1.00 95.00 300 TRP A CA 1
ATOM 2311 C C . TRP A 1 300 ? 0.079 18.372 -3.614 1.00 95.00 300 TRP A C 1
ATOM 2313 O O . TRP A 1 300 ? -0.714 18.716 -2.740 1.00 95.00 300 TRP A O 1
ATOM 2323 N N . ALA A 1 301 ? 0.041 18.859 -4.856 1.00 83.94 301 ALA A N 1
ATOM 2324 C CA . ALA A 1 301 ? -0.934 19.845 -5.299 1.00 83.94 301 ALA A CA 1
ATOM 2325 C C . ALA A 1 301 ? -2.360 19.287 -5.247 1.00 83.94 301 ALA A C 1
ATOM 2327 O O . ALA A 1 301 ? -3.246 19.971 -4.749 1.00 83.94 301 ALA A O 1
ATOM 2328 N N . ASN A 1 302 ? -2.575 18.037 -5.668 1.00 87.69 302 ASN A N 1
ATOM 2329 C CA . ASN A 1 302 ? -3.874 17.372 -5.573 1.00 87.69 302 ASN A CA 1
ATOM 2330 C C . ASN A 1 302 ? -4.300 17.175 -4.116 1.00 87.69 302 ASN A C 1
ATOM 2332 O O . ASN A 1 302 ? -5.442 17.457 -3.754 1.00 87.69 302 ASN A O 1
ATOM 2336 N N . ALA A 1 303 ? -3.374 16.732 -3.260 1.00 86.81 303 ALA A N 1
ATOM 2337 C CA . ALA A 1 303 ? -3.648 16.570 -1.839 1.00 86.81 303 ALA A CA 1
ATOM 2338 C C . ALA A 1 303 ? -4.061 17.900 -1.189 1.00 86.81 303 ALA A C 1
ATOM 2340 O O . ALA A 1 303 ? -5.017 17.929 -0.420 1.00 86.81 303 ALA A O 1
ATOM 2341 N N . GLN A 1 304 ? -3.387 19.003 -1.517 1.00 89.00 304 GLN A N 1
ATOM 2342 C CA . GLN A 1 304 ? -3.753 20.328 -1.019 1.00 89.00 304 GLN A CA 1
ATOM 2343 C C . GLN A 1 304 ? -5.040 20.852 -1.672 1.00 89.00 304 GLN A C 1
ATOM 2345 O O . GLN A 1 304 ? -5.875 21.418 -0.993 1.00 89.00 304 GLN A O 1
ATOM 2350 N N . LEU A 1 305 ? -5.274 20.615 -2.959 1.00 85.88 305 LEU A N 1
ATOM 2351 C CA . LEU A 1 305 ? -6.491 21.076 -3.627 1.00 85.88 305 LEU A CA 1
ATOM 2352 C C . LEU A 1 305 ? -7.760 20.440 -3.039 1.00 85.88 305 LEU A C 1
ATOM 2354 O O . LEU A 1 305 ? -8.755 21.133 -2.845 1.00 85.88 305 LEU A O 1
ATOM 2358 N N . TYR A 1 306 ? -7.726 19.135 -2.759 1.00 83.50 306 TYR A N 1
ATOM 2359 C CA . TYR A 1 306 ? -8.899 18.414 -2.266 1.00 83.50 306 TYR A CA 1
ATOM 2360 C C . TYR A 1 306 ? -9.134 18.594 -0.761 1.00 83.50 306 TYR A C 1
ATOM 2362 O O . TYR A 1 306 ? -10.272 18.623 -0.298 1.00 83.50 306 TYR A O 1
ATOM 2370 N N . ASN A 1 307 ? -8.063 18.690 0.029 1.00 86.19 307 ASN A N 1
ATOM 2371 C CA . ASN A 1 307 ? -8.168 18.716 1.486 1.00 86.19 307 ASN A CA 1
ATOM 2372 C C . ASN A 1 307 ? -8.183 20.153 2.020 1.00 86.19 307 ASN A C 1
ATOM 2374 O O . ASN A 1 307 ? -7.589 21.056 1.448 1.00 86.19 307 ASN A O 1
ATOM 2378 N N . GLN A 1 308 ? -8.812 20.374 3.176 1.00 82.12 308 GLN A N 1
ATOM 2379 C CA . GLN A 1 308 ? -8.820 21.695 3.809 1.00 82.12 308 GLN A CA 1
ATOM 2380 C C . GLN A 1 308 ? -7.405 22.133 4.229 1.00 82.12 308 GLN A C 1
ATOM 2382 O O . GLN A 1 308 ? -6.640 21.333 4.786 1.00 82.12 308 GLN A O 1
ATOM 2387 N N . GLU A 1 309 ? -7.089 23.418 4.051 1.00 90.81 309 GLU A N 1
ATOM 2388 C CA . GLU A 1 309 ? -5.843 24.012 4.539 1.00 90.81 309 GLU A CA 1
ATOM 2389 C C . GLU A 1 309 ? -5.662 23.783 6.047 1.00 90.81 309 GLU A C 1
ATOM 2391 O O . GLU A 1 309 ? -6.567 23.986 6.858 1.00 90.81 309 GLU A O 1
ATOM 2396 N N . GLY A 1 310 ? -4.478 23.300 6.433 1.00 84.25 310 GLY A N 1
ATOM 2397 C CA . GLY A 1 310 ? -4.149 22.991 7.825 1.00 84.25 310 GLY A CA 1
ATOM 2398 C C . GLY A 1 310 ? -4.682 21.650 8.352 1.00 84.25 310 GLY A C 1
ATOM 2399 O O . GLY A 1 310 ? -4.352 21.290 9.493 1.00 84.25 310 GLY A O 1
ATOM 2400 N N . SER A 1 311 ? -5.432 20.890 7.545 1.00 85.69 311 SER A N 1
ATOM 2401 C CA . SER A 1 311 ? -5.788 19.495 7.838 1.00 85.69 311 SER A CA 1
ATOM 2402 C C . SER A 1 311 ? -4.544 18.603 7.958 1.00 85.69 311 SER A C 1
ATOM 2404 O O . SER A 1 311 ? -3.427 18.988 7.600 1.00 85.69 311 SER A O 1
ATOM 2406 N N . TRP A 1 312 ? -4.718 17.392 8.494 1.00 94.00 312 TRP A N 1
ATOM 2407 C CA . TRP A 1 312 ? -3.606 16.450 8.639 1.00 94.00 312 TRP A CA 1
ATOM 2408 C C . TRP A 1 312 ? -2.994 16.074 7.280 1.00 94.00 312 TRP A C 1
ATOM 2410 O O . TRP A 1 312 ? -1.784 16.217 7.121 1.00 94.00 312 TRP A O 1
ATOM 2420 N N . VAL A 1 313 ? -3.817 15.709 6.290 1.00 83.75 313 VAL A N 1
ATOM 2421 C CA . VAL A 1 313 ? -3.361 15.356 4.931 1.00 83.75 313 VAL A CA 1
ATOM 2422 C C . VAL A 1 313 ? -2.623 16.523 4.272 1.00 83.75 313 VAL A C 1
ATOM 2424 O O . VAL A 1 313 ? -1.541 16.328 3.721 1.00 83.75 313 VAL A O 1
ATOM 2427 N N . TRP A 1 314 ? -3.137 17.752 4.417 1.00 92.38 314 TRP A N 1
ATOM 2428 C CA . TRP A 1 314 ? -2.464 18.956 3.920 1.00 92.38 314 TRP A CA 1
ATOM 2429 C C . TRP A 1 314 ? -1.062 19.128 4.518 1.00 92.38 314 TRP A C 1
ATOM 2431 O O . TRP A 1 314 ? -0.093 19.379 3.803 1.00 92.38 314 TRP A O 1
ATOM 24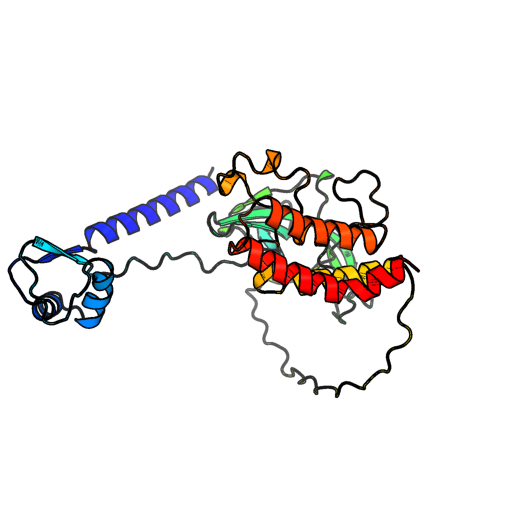41 N N . LYS A 1 315 ? -0.934 18.967 5.840 1.00 92.88 315 LYS A N 1
ATOM 2442 C CA . LYS A 1 315 ? 0.349 19.103 6.549 1.00 92.88 315 LYS A CA 1
ATOM 2443 C C . LYS A 1 315 ? 1.329 17.981 6.216 1.00 92.88 315 LYS A C 1
ATOM 2445 O O . LYS A 1 315 ? 2.535 18.218 6.200 1.00 92.88 315 LYS A O 1
ATOM 2450 N N . GLU A 1 316 ? 0.851 16.759 5.986 1.00 89.88 316 GLU A N 1
ATOM 2451 C CA . GLU A 1 316 ? 1.713 15.674 5.507 1.00 89.88 316 GLU A CA 1
ATOM 2452 C C . GLU A 1 316 ? 2.194 15.941 4.072 1.00 89.88 316 GLU A C 1
ATOM 2454 O O . GLU A 1 316 ? 3.382 15.759 3.799 1.00 89.88 316 GLU A O 1
ATOM 2459 N N . ALA A 1 317 ? 1.336 16.486 3.199 1.00 92.31 317 ALA A N 1
ATOM 2460 C CA . ALA A 1 317 ? 1.717 16.905 1.850 1.00 92.31 317 ALA A CA 1
ATOM 2461 C C . ALA A 1 317 ? 2.798 18.003 1.863 1.00 92.31 317 ALA A C 1
ATOM 2463 O O . ALA A 1 317 ? 3.770 17.896 1.120 1.00 92.31 317 ALA A O 1
ATOM 2464 N N . GLU A 1 318 ? 2.716 19.005 2.750 1.00 95.31 318 GLU A N 1
ATOM 2465 C CA . GLU A 1 318 ? 3.772 20.027 2.892 1.00 95.31 318 GLU A CA 1
ATOM 2466 C C . GLU A 1 318 ? 5.132 19.428 3.277 1.00 95.31 318 GLU A C 1
ATOM 2468 O O . GLU A 1 318 ? 6.165 19.774 2.696 1.00 95.31 318 GLU A O 1
ATOM 2473 N N . LYS A 1 319 ? 5.150 18.500 4.242 1.00 96.25 319 LYS A N 1
ATOM 2474 C CA . LYS A 1 319 ? 6.389 17.830 4.674 1.00 96.25 319 LYS A CA 1
ATOM 2475 C C . LYS A 1 319 ? 6.988 16.994 3.547 1.00 96.25 319 LYS A C 1
ATOM 2477 O O . LYS A 1 319 ? 8.207 17.000 3.360 1.00 96.25 319 LYS A O 1
ATOM 2482 N N . MET A 1 320 ? 6.141 16.270 2.817 1.00 97.31 320 MET A N 1
ATOM 2483 C CA . MET A 1 320 ? 6.559 15.435 1.694 1.00 97.31 320 MET A CA 1
ATOM 2484 C C . MET A 1 320 ? 7.065 16.278 0.524 1.00 97.31 320 MET A C 1
ATOM 2486 O O . MET A 1 320 ? 8.127 15.969 -0.016 1.00 97.31 320 MET A O 1
ATOM 2490 N N . LYS A 1 321 ? 6.396 17.394 0.215 1.00 96.38 321 LYS A N 1
ATOM 2491 C CA . LYS A 1 321 ? 6.826 18.371 -0.791 1.00 96.38 321 LYS A CA 1
ATOM 2492 C C . LYS A 1 321 ? 8.217 18.923 -0.487 1.00 96.38 321 LYS A C 1
ATOM 2494 O O . LYS A 1 321 ? 9.107 18.806 -1.324 1.00 96.38 321 LYS A O 1
ATOM 2499 N N . ALA A 1 322 ? 8.449 19.422 0.728 1.00 95.38 322 ALA A N 1
ATOM 2500 C CA . ALA A 1 322 ? 9.757 19.953 1.122 1.00 95.38 322 ALA A CA 1
ATOM 2501 C C . ALA A 1 322 ? 10.871 18.888 1.047 1.00 95.38 322 ALA A C 1
ATOM 2503 O O . ALA A 1 322 ? 12.004 19.167 0.640 1.00 95.38 322 ALA A O 1
ATOM 2504 N N . ALA A 1 323 ? 10.562 17.642 1.422 1.00 95.06 323 ALA A N 1
ATOM 2505 C CA . ALA A 1 323 ? 11.501 16.533 1.301 1.00 95.06 323 ALA A CA 1
ATOM 2506 C C . ALA A 1 323 ? 11.786 16.165 -0.165 1.00 95.06 323 ALA A C 1
ATOM 2508 O O . ALA A 1 323 ? 12.936 15.871 -0.498 1.00 95.06 323 ALA A O 1
ATOM 2509 N N . ALA A 1 324 ? 10.769 16.184 -1.029 1.00 93.25 324 ALA A N 1
ATOM 2510 C CA . ALA A 1 324 ? 10.898 15.908 -2.454 1.00 93.25 324 ALA A CA 1
ATOM 2511 C C . ALA A 1 324 ? 11.730 16.988 -3.155 1.00 93.25 324 ALA A C 1
ATOM 2513 O O . ALA A 1 324 ? 12.711 16.651 -3.814 1.00 93.25 324 ALA A O 1
ATOM 2514 N N . GLU A 1 325 ? 11.430 18.269 -2.929 1.00 92.62 325 GLU A N 1
ATOM 2515 C CA . GLU A 1 325 ? 12.174 19.406 -3.487 1.00 92.62 325 GLU A CA 1
ATOM 2516 C C . GLU A 1 325 ? 13.661 19.328 -3.135 1.00 92.62 325 GLU A C 1
ATOM 2518 O O . GLU A 1 325 ? 14.516 19.399 -4.015 1.00 92.62 325 GLU A O 1
ATOM 2523 N N . LYS A 1 326 ? 13.991 19.065 -1.864 1.00 94.12 326 LYS A N 1
ATOM 2524 C CA . LYS A 1 326 ? 15.386 18.918 -1.426 1.00 94.12 326 LYS A CA 1
ATOM 2525 C C . LYS A 1 326 ? 16.131 17.797 -2.160 1.00 94.12 326 LYS A C 1
ATOM 2527 O O . LYS A 1 326 ? 17.333 17.909 -2.388 1.00 94.12 326 LYS A O 1
ATOM 2532 N N . ARG A 1 327 ? 15.449 16.693 -2.472 1.00 91.81 327 ARG A N 1
ATOM 2533 C CA . ARG A 1 327 ? 16.050 15.519 -3.128 1.00 91.81 327 ARG A CA 1
ATOM 2534 C C . ARG A 1 327 ? 16.150 15.686 -4.639 1.00 91.81 327 ARG A C 1
ATOM 2536 O O . ARG A 1 327 ? 17.120 15.221 -5.226 1.00 91.81 327 ARG A O 1
ATOM 2543 N N . MET A 1 328 ? 15.156 16.335 -5.236 1.00 92.31 328 MET A N 1
ATOM 2544 C CA . MET A 1 328 ? 15.040 16.509 -6.679 1.00 92.31 328 MET A CA 1
ATOM 2545 C C . MET A 1 328 ? 15.790 17.741 -7.187 1.00 92.31 328 MET A C 1
ATOM 2547 O O . MET A 1 328 ? 16.195 17.737 -8.341 1.00 92.31 328 MET A O 1
ATOM 2551 N N . ALA A 1 329 ? 16.054 18.751 -6.347 1.00 92.88 329 ALA A N 1
ATOM 2552 C CA . ALA A 1 329 ? 16.752 19.985 -6.723 1.00 92.88 329 ALA A CA 1
ATOM 2553 C C . ALA A 1 329 ? 18.013 19.790 -7.595 1.00 92.88 329 ALA A C 1
ATOM 2555 O O . ALA A 1 329 ? 18.082 20.419 -8.649 1.00 92.88 329 ALA A O 1
ATOM 2556 N N . PRO A 1 330 ? 18.990 18.924 -7.242 1.00 90.50 330 PRO A N 1
ATOM 2557 C CA . PRO A 1 330 ? 20.170 18.735 -8.088 1.00 90.50 330 PRO A CA 1
ATOM 2558 C C . PRO A 1 330 ? 19.851 18.074 -9.440 1.00 90.50 330 PRO A C 1
ATOM 2560 O O . PRO A 1 330 ? 20.525 18.361 -10.420 1.00 90.50 330 PRO A O 1
ATOM 2563 N N . LEU A 1 331 ? 18.828 17.217 -9.504 1.00 90.00 331 LEU A N 1
ATOM 2564 C CA . LEU A 1 331 ? 18.425 16.496 -10.721 1.00 90.00 331 LEU A CA 1
ATOM 2565 C C . LEU A 1 331 ? 17.618 17.394 -11.659 1.00 90.00 331 LEU A C 1
ATOM 2567 O O . LEU A 1 331 ? 17.800 17.360 -12.869 1.00 90.00 331 LEU A O 1
ATOM 2571 N N . VAL A 1 332 ? 16.757 18.234 -11.086 1.00 88.50 332 VAL A N 1
ATOM 2572 C CA . VAL A 1 332 ? 15.996 19.250 -11.816 1.00 88.50 332 VAL A CA 1
ATOM 2573 C C . VAL A 1 332 ? 16.938 20.300 -12.396 1.00 88.50 332 VAL A C 1
ATOM 2575 O O . VAL A 1 332 ? 16.814 20.627 -13.568 1.00 88.50 332 VAL A O 1
ATOM 2578 N N . ALA A 1 333 ? 17.912 20.778 -11.614 1.00 86.88 333 ALA A N 1
ATOM 2579 C CA . ALA A 1 333 ? 18.911 21.723 -12.104 1.00 86.88 333 ALA A CA 1
ATOM 2580 C C . ALA A 1 333 ? 19.770 21.122 -13.230 1.00 86.88 333 ALA A C 1
ATOM 2582 O O . ALA A 1 333 ? 20.024 21.799 -14.219 1.00 86.88 333 ALA A O 1
ATOM 2583 N N . ALA A 1 334 ? 20.172 19.851 -13.104 1.00 81.12 334 ALA A N 1
ATOM 2584 C CA . ALA A 1 334 ? 20.919 19.148 -14.147 1.00 81.12 334 ALA A CA 1
ATOM 2585 C C . ALA A 1 334 ? 20.102 18.964 -15.437 1.00 81.12 334 ALA A C 1
ATOM 2587 O O . ALA A 1 334 ? 20.641 19.144 -16.519 1.00 81.12 334 ALA A O 1
ATOM 2588 N N . ALA A 1 335 ? 18.804 18.666 -15.335 1.00 82.25 335 ALA A N 1
ATOM 2589 C CA . ALA A 1 335 ? 17.924 18.500 -16.495 1.00 82.25 335 ALA A CA 1
ATOM 2590 C C . ALA A 1 335 ? 17.534 19.822 -17.188 1.00 82.25 335 ALA A C 1
ATOM 2592 O O . ALA A 1 335 ? 16.972 19.792 -18.281 1.00 82.25 335 ALA A O 1
ATOM 2593 N N . GLN A 1 336 ? 17.771 20.969 -16.543 1.00 79.75 336 GLN A N 1
ATOM 2594 C CA . GLN A 1 336 ? 17.506 22.307 -17.088 1.00 79.75 336 GLN A CA 1
ATOM 2595 C C . GLN A 1 336 ? 18.735 22.962 -17.733 1.00 79.75 336 GLN A C 1
ATOM 2597 O O . GLN A 1 336 ? 18.571 23.974 -18.417 1.00 79.75 336 GLN A O 1
ATOM 2602 N N . ALA A 1 337 ? 19.932 22.439 -17.457 1.00 72.12 337 ALA A N 1
ATOM 2603 C CA . ALA A 1 337 ? 21.206 22.930 -17.980 1.00 72.12 337 ALA A CA 1
ATOM 2604 C C . ALA A 1 337 ? 21.479 22.384 -19.388 1.00 72.12 337 ALA A C 1
ATOM 2606 O O . ALA A 1 337 ? 22.034 23.160 -20.199 1.00 72.12 337 ALA A O 1
#